Protein AF-A3TQP8-F1 (afdb_monomer)

Solvent-accessible surface area (backbone atoms only — not comparable to full-atom values): 14486 Å² total; per-residue (Å²): 123,31,37,36,40,31,31,60,57,71,47,41,42,67,60,53,52,51,52,35,54,63,29,69,49,56,84,81,47,31,72,32,30,33,38,41,22,38,36,73,58,56,69,56,35,75,30,57,41,42,39,30,38,43,86,92,37,55,102,81,54,62,67,43,77,53,72,53,40,79,77,75,76,75,70,83,77,76,85,72,81,82,78,89,84,87,86,85,83,91,85,84,89,84,88,83,91,80,90,78,91,81,83,90,85,78,93,76,81,88,77,84,82,78,87,86,88,83,94,80,79,78,91,68,86,77,58,67,66,62,53,51,52,49,51,52,50,48,51,52,50,48,54,49,55,63,42,68,74,33,70,67,48,48,55,50,61,68,30,69,67,50,46,50,49,50,47,70,72,39,86,63,42,70,29,45,52,40,21,50,40,46,73,68,20,69,67,53,45,55,59,48,61,70,18,58,32,35,32,13,69,37,84,47,18,41,57,26,44,55,54,44,49,77,74,40,76,82,33,47,69,37,68,32,56,76,52,40,20,53,51,46,49,34,60,72,76,66,52,87,127

Sequence (241 aa):
MKVVLLSTRRLRAHMIDTSRAELGLDPGDAQDLTVVTWNPPIGRLRVAQHLVVGPILSPTGKVRFARVDPVEQAPPETTSSPADDATAPDVAVADPADDASIEDDSFADPEDRDDQDDQDDAAVVRTGTRRVGHAVKWRANRARLSVQGHPVAQRIGASTKVRRLRAAITPGGLATHFALGCSRSPVVRRAVEGADLVVALDQNSQRAAWLLARRIAGPDVVVGIPAGARLVALKRDGGLS

Nearest PDB structures (foldseek):
  5h99-assembly1_A  TM=4.688E-01  e=8.557E+00  Geobacter metallireducens GS-15
  5lfd-assembly1_A  TM=3.710E-01  e=5.562E+00  Pseudomonas fluorescens
  8jjt-assembly2_A  TM=3.570E-01  e=6.290E+00  Variovorax paradoxus

pLDDT: mean 74.65, std 19.52, range [35.97, 98.06]

Secondary structure (DSSP, 8-state):
--EEEEESS--BHHHHHHHHHHTT--GGGGGGEEEEESS--BS-B-SSEEEE--TTS-TT-PPEEPPB------------PPP--------------------------------------------HHHHHHHHHHHHHHHHHHHHHT-HHHHHHHHSHHHHHHHHHHSTTHHHHHHHHHHHH-HHHHHHHHT-SEEEE-SHHHHHHHHHHHTT--SSEEEESHHHHHHHHHHHHTT---

Foldseek 3Di:
DAEEEEEADAADQVVVVVLCVLLVHDLVCQLRYEYEYCDAHDDAHSHNWYWHQYPVDDPVLDIDTHHHDDNPPPDPPPPDDDDDDDDDDDDDDDDDDDDDDDDDDDDDDDDDDDDDDDPDDDPPPPDCVVVVVVVVVVVVVVVVVVLVPDPVSVVVCPDPVVVVVCQVPDPPPQLVSSLVSCLPDPVNLVSQLPGQEYEYADPSCLSNQVSSCVVHPHHDGYYHSNVSSVVSVCVVVPDDD

Structure (mmCIF, N/CA/C/O backbone):
data_AF-A3TQP8-F1
#
_entry.id   AF-A3TQP8-F1
#
loop_
_atom_site.group_PDB
_atom_site.id
_atom_site.type_symbol
_atom_site.label_atom_id
_atom_site.label_alt_id
_atom_site.label_comp_id
_atom_site.label_asym_id
_atom_site.label_entity_id
_atom_site.label_seq_id
_atom_site.pdbx_PDB_ins_code
_atom_site.Cartn_x
_atom_site.Cartn_y
_atom_site.Cartn_z
_atom_site.occupancy
_atom_site.B_iso_or_equiv
_atom_site.auth_seq_id
_atom_site.auth_comp_id
_atom_site.auth_asym_id
_atom_site.auth_atom_id
_atom_site.pdbx_PDB_model_num
ATOM 1 N N . MET A 1 1 ? -6.505 4.498 15.377 1.00 89.50 1 MET A N 1
ATOM 2 C CA . MET A 1 1 ? -6.548 3.157 14.735 1.00 89.50 1 MET A CA 1
ATOM 3 C C . MET A 1 1 ? -5.536 3.150 13.607 1.00 89.50 1 MET A C 1
ATOM 5 O O . MET A 1 1 ? -5.682 3.945 12.687 1.00 89.50 1 MET A O 1
ATOM 9 N N . LYS A 1 2 ? -4.532 2.270 13.652 1.00 93.56 2 LYS A N 1
ATOM 10 C CA . LYS A 1 2 ? -3.419 2.247 12.693 1.00 93.56 2 LYS A CA 1
ATOM 11 C C . LYS A 1 2 ? -3.808 1.564 11.389 1.00 93.56 2 LYS A C 1
ATOM 13 O O . LYS A 1 2 ? -4.122 0.373 11.369 1.00 93.56 2 LYS A O 1
ATOM 18 N N . VAL A 1 3 ? -3.738 2.309 10.289 1.00 96.00 3 VAL A N 1
ATOM 19 C CA . VAL A 1 3 ? -4.147 1.845 8.958 1.00 96.00 3 VAL A CA 1
ATOM 20 C C . VAL A 1 3 ? -2.970 1.887 7.991 1.00 96.00 3 VAL A C 1
ATOM 22 O O . VAL A 1 3 ? -2.274 2.895 7.866 1.00 96.00 3 VAL A O 1
ATOM 25 N N . VAL A 1 4 ? -2.764 0.795 7.254 1.00 97.19 4 VAL A N 1
ATOM 26 C CA . VAL A 1 4 ? -1.752 0.694 6.198 1.00 97.19 4 VAL A CA 1
ATOM 27 C C . VAL A 1 4 ? -2.425 0.628 4.830 1.00 97.19 4 VAL A C 1
ATOM 29 O O . VAL A 1 4 ? -3.150 -0.318 4.527 1.00 97.19 4 VAL A O 1
ATOM 32 N N . LEU A 1 5 ? -2.144 1.595 3.957 1.00 97.50 5 LEU A N 1
ATOM 33 C CA . LEU A 1 5 ? -2.630 1.604 2.575 1.00 97.50 5 LEU A CA 1
ATOM 34 C C . LEU A 1 5 ? -1.570 1.053 1.623 1.00 97.50 5 LEU A C 1
ATOM 36 O O . LEU A 1 5 ? -0.444 1.549 1.581 1.00 97.50 5 LEU A O 1
ATOM 40 N N . LEU A 1 6 ? -1.937 0.072 0.802 1.00 97.81 6 LEU A N 1
ATOM 41 C CA . LEU A 1 6 ? -1.067 -0.501 -0.224 1.00 97.81 6 LEU A CA 1
ATOM 42 C C . LEU A 1 6 ? -1.521 -0.055 -1.616 1.00 97.81 6 LEU A C 1
ATOM 44 O O . LEU A 1 6 ? -2.635 -0.381 -2.041 1.00 97.81 6 LEU A O 1
ATOM 48 N N . SER A 1 7 ? -0.644 0.605 -2.377 1.00 96.50 7 SER A N 1
ATOM 49 C CA . SER A 1 7 ? -0.936 0.957 -3.773 1.00 96.50 7 SER A CA 1
ATOM 50 C C . SER A 1 7 ? 0.251 0.812 -4.715 1.00 96.50 7 SER A C 1
ATOM 52 O O . SER A 1 7 ? 1.385 1.142 -4.402 1.00 96.50 7 SER A O 1
ATOM 54 N N . THR A 1 8 ? 0.002 0.392 -5.946 1.00 94.38 8 THR A N 1
ATOM 55 C CA . THR A 1 8 ? 1.008 0.451 -7.013 1.00 94.38 8 THR A CA 1
ATOM 56 C C . THR A 1 8 ? 0.950 1.746 -7.825 1.00 94.38 8 THR A C 1
ATOM 58 O O . THR A 1 8 ? 1.840 2.012 -8.638 1.00 94.38 8 THR A O 1
ATOM 61 N N . ARG A 1 9 ? -0.068 2.585 -7.604 1.00 92.69 9 ARG A N 1
ATOM 62 C CA . ARG A 1 9 ? -0.267 3.844 -8.329 1.00 92.69 9 ARG A CA 1
ATOM 63 C C . ARG A 1 9 ? 0.643 4.951 -7.802 1.00 92.69 9 ARG A C 1
ATOM 65 O O . ARG A 1 9 ? 1.249 4.853 -6.736 1.00 92.69 9 ARG A O 1
ATOM 72 N N . ARG A 1 10 ? 0.763 6.017 -8.592 1.00 91.06 10 ARG A N 1
ATOM 73 C CA . ARG A 1 10 ? 1.453 7.239 -8.180 1.00 91.06 10 ARG A CA 1
ATOM 74 C C . ARG A 1 10 ? 0.452 8.138 -7.458 1.00 91.06 10 ARG A C 1
ATOM 76 O O . ARG A 1 10 ? -0.450 8.668 -8.098 1.00 91.06 10 ARG A O 1
ATOM 83 N N . LEU A 1 11 ? 0.593 8.257 -6.142 1.00 92.50 11 LEU A N 1
ATOM 84 C CA . LEU A 1 11 ? -0.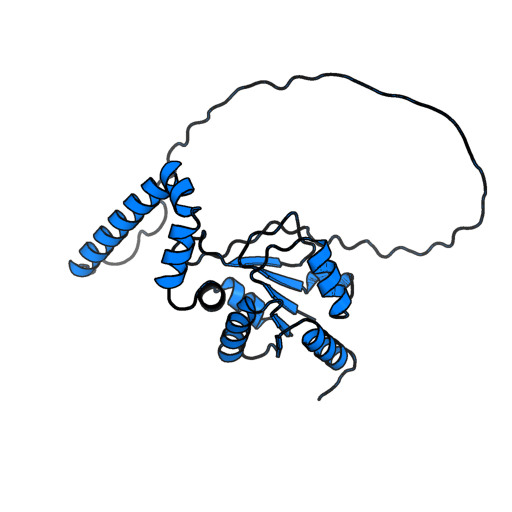378 8.953 -5.298 1.00 92.50 11 LEU A CA 1
ATOM 85 C C . LEU A 1 11 ? -0.104 10.460 -5.240 1.00 92.50 11 LEU A C 1
ATOM 87 O O . LEU A 1 11 ? 1.048 10.900 -5.294 1.00 92.50 11 LEU A O 1
ATOM 91 N N . ARG A 1 12 ? -1.189 11.230 -5.140 1.00 93.75 12 ARG A N 1
ATOM 92 C CA . ARG A 1 12 ? -1.224 12.675 -4.868 1.00 93.75 12 ARG A CA 1
ATOM 93 C C . ARG A 1 12 ? -1.855 12.895 -3.491 1.00 93.75 12 ARG A C 1
ATOM 95 O O . ARG A 1 12 ? -2.625 12.042 -3.056 1.00 93.75 12 ARG A O 1
ATOM 102 N N . ALA A 1 13 ? -1.594 14.041 -2.861 1.00 91.31 13 ALA A N 1
ATOM 103 C CA . ALA A 1 13 ? -2.157 14.384 -1.550 1.00 91.31 13 ALA A CA 1
ATOM 104 C C . ALA A 1 13 ? -3.689 14.210 -1.497 1.00 91.31 13 ALA A C 1
ATOM 106 O O . ALA A 1 13 ? -4.173 13.414 -0.700 1.00 91.31 13 ALA A O 1
ATOM 107 N N . HIS A 1 14 ? -4.426 14.804 -2.447 1.00 93.12 14 HIS A N 1
ATOM 108 C CA . HIS A 1 14 ? -5.892 14.702 -2.478 1.00 93.12 14 HIS A CA 1
ATOM 109 C C . HIS A 1 14 ? -6.412 13.258 -2.554 1.00 93.12 14 HIS A C 1
ATOM 111 O O . HIS A 1 14 ? -7.464 12.970 -2.011 1.00 93.12 14 HIS A O 1
ATOM 117 N N . MET A 1 15 ? -5.688 12.329 -3.196 1.00 94.69 15 MET A N 1
ATOM 118 C CA . MET A 1 15 ? -6.121 10.926 -3.271 1.00 94.69 15 MET A CA 1
ATOM 119 C C . MET A 1 15 ? -6.052 10.250 -1.902 1.00 94.69 15 MET A C 1
ATOM 121 O O . MET A 1 15 ? -6.885 9.402 -1.593 1.00 94.69 15 MET A O 1
ATOM 125 N N . ILE A 1 16 ? -5.054 10.614 -1.093 1.00 93.44 16 ILE A N 1
ATOM 126 C CA . ILE A 1 16 ? -4.940 10.143 0.287 1.00 93.44 16 ILE A CA 1
ATOM 127 C C . ILE A 1 16 ? -6.042 10.761 1.139 1.00 93.44 16 ILE A C 1
ATOM 129 O O . ILE A 1 16 ? -6.667 10.037 1.904 1.00 93.44 16 ILE A O 1
ATOM 133 N N . ASP A 1 17 ? -6.309 12.057 0.979 1.00 92.25 17 ASP A N 1
ATOM 134 C CA . ASP A 1 17 ? -7.357 12.740 1.740 1.00 92.25 17 ASP A CA 1
ATOM 135 C C . ASP A 1 17 ? -8.748 12.176 1.411 1.00 92.25 17 ASP A C 1
ATOM 137 O O . ASP A 1 17 ? -9.504 11.861 2.326 1.00 92.25 17 ASP A O 1
ATOM 141 N N . THR A 1 18 ? -9.044 11.926 0.129 1.00 94.75 18 THR A N 1
ATOM 142 C CA . THR A 1 18 ? -10.254 11.203 -0.294 1.00 94.75 18 THR A CA 1
ATOM 143 C C . THR A 1 18 ? -10.295 9.804 0.309 1.00 94.75 18 THR A C 1
ATOM 145 O O . THR A 1 18 ? -11.309 9.422 0.878 1.00 94.75 18 THR A O 1
ATOM 148 N N . SER A 1 19 ? -9.186 9.056 0.256 1.00 95.06 19 SER A N 1
ATOM 149 C CA . SER A 1 19 ? -9.153 7.706 0.830 1.00 95.06 19 SER A CA 1
ATOM 150 C C . SER A 1 19 ? -9.385 7.716 2.342 1.00 95.06 19 SER A C 1
ATOM 152 O O . SER A 1 19 ? -10.034 6.819 2.864 1.00 95.06 19 SER A O 1
ATOM 154 N N . ARG A 1 20 ? -8.868 8.728 3.048 1.00 93.94 20 ARG A N 1
ATOM 155 C CA . ARG A 1 20 ? -9.057 8.917 4.491 1.00 93.94 20 ARG A CA 1
ATOM 156 C C . ARG A 1 20 ? -10.526 9.198 4.808 1.00 93.94 20 ARG A C 1
ATOM 158 O O . ARG A 1 20 ? -11.101 8.505 5.641 1.00 93.94 20 ARG A O 1
ATOM 165 N N . ALA A 1 21 ? -11.126 10.150 4.095 1.00 93.75 21 ALA A N 1
ATOM 166 C CA . ALA A 1 21 ? -12.530 10.510 4.258 1.00 93.75 21 ALA A CA 1
ATOM 167 C C . ALA A 1 21 ? -13.464 9.329 3.949 1.00 93.75 21 ALA A C 1
ATOM 169 O O . ALA A 1 21 ? -14.362 9.033 4.729 1.00 93.75 21 ALA A O 1
ATOM 170 N N . GLU A 1 22 ? -13.220 8.603 2.855 1.00 96.00 22 GLU A N 1
ATOM 171 C CA . GLU A 1 22 ? -14.027 7.439 2.472 1.00 96.00 22 GLU A CA 1
ATOM 172 C C . GLU A 1 22 ? -13.870 6.251 3.433 1.00 96.00 22 GLU A C 1
ATOM 174 O O . GLU A 1 22 ? -14.804 5.468 3.590 1.00 96.00 22 GLU A O 1
ATOM 179 N N . LEU A 1 23 ? -12.713 6.106 4.088 1.00 95.06 23 LEU A N 1
ATOM 180 C CA . LEU A 1 23 ? -12.527 5.130 5.166 1.00 95.06 23 LEU A CA 1
ATOM 181 C C . LEU A 1 23 ? -13.229 5.541 6.468 1.00 95.06 23 LEU A C 1
ATOM 183 O O . LEU A 1 23 ? -13.298 4.721 7.380 1.00 95.06 23 LEU A O 1
ATOM 187 N N . GLY A 1 24 ? -13.732 6.776 6.560 1.00 93.00 24 GLY A N 1
ATOM 188 C CA . GLY A 1 24 ? -14.303 7.329 7.783 1.00 93.00 24 GLY A CA 1
ATOM 189 C C . GLY A 1 24 ? -13.249 7.601 8.854 1.00 93.00 24 GLY A C 1
ATOM 190 O O . GLY A 1 24 ? -13.548 7.461 10.032 1.00 93.00 24 GLY A O 1
ATOM 191 N N . LEU A 1 25 ? -12.012 7.916 8.459 1.00 91.12 25 LEU A N 1
ATOM 192 C CA . LEU A 1 25 ? -10.944 8.302 9.382 1.00 91.12 25 LEU A CA 1
ATOM 193 C C . LEU A 1 25 ? -10.963 9.816 9.591 1.00 91.12 25 LEU A C 1
ATOM 195 O O . LEU A 1 25 ? -11.088 10.579 8.626 1.00 91.12 25 LEU A O 1
ATOM 199 N N . ASP A 1 26 ? -10.785 10.252 10.833 1.00 85.62 26 ASP A N 1
ATOM 200 C CA . ASP A 1 26 ? -10.812 11.674 11.158 1.00 85.62 26 ASP A CA 1
ATOM 201 C C . ASP A 1 26 ? -9.518 12.363 10.692 1.00 85.62 26 ASP A C 1
ATOM 203 O O . ASP A 1 26 ? -8.475 11.716 10.543 1.00 85.62 26 ASP A O 1
ATOM 207 N N . PRO A 1 27 ? -9.520 13.689 10.463 1.00 77.06 27 PRO A N 1
ATOM 208 C CA . PRO A 1 27 ? -8.305 14.414 10.087 1.00 77.06 27 PRO A CA 1
ATOM 209 C C . PRO A 1 27 ? -7.158 14.237 11.098 1.00 77.06 27 PRO A C 1
ATOM 211 O O . PRO A 1 27 ? -5.994 14.187 10.698 1.00 77.06 27 PRO A O 1
ATOM 214 N N . GLY A 1 28 ? -7.490 14.078 12.386 1.00 75.50 28 GLY A N 1
ATOM 215 C CA . GLY A 1 28 ? -6.535 13.787 13.461 1.00 75.50 28 GLY A CA 1
ATOM 216 C C . GLY A 1 28 ? -5.882 12.401 13.365 1.00 75.50 28 GLY A C 1
ATOM 217 O O . GLY A 1 28 ? -4.740 12.238 13.790 1.00 75.50 28 GLY A O 1
ATOM 218 N N . ASP A 1 29 ? -6.529 11.436 12.703 1.00 79.69 29 ASP A N 1
ATOM 219 C CA . ASP A 1 29 ? -6.011 10.073 12.509 1.00 79.69 29 ASP A CA 1
ATOM 220 C C . ASP A 1 29 ? -4.921 10.003 11.424 1.00 79.69 29 ASP A C 1
ATOM 222 O O . ASP A 1 29 ? -4.408 8.931 11.096 1.00 79.69 29 ASP A O 1
ATOM 226 N N . ALA A 1 30 ? -4.522 11.135 10.835 1.00 69.12 30 ALA A N 1
ATOM 227 C CA . ALA A 1 30 ? -3.445 11.162 9.849 1.00 69.12 30 ALA A CA 1
ATOM 228 C C . ALA A 1 30 ? -2.108 10.631 10.413 1.00 69.12 30 ALA A C 1
ATOM 230 O O . ALA A 1 30 ? -1.295 10.101 9.649 1.00 69.12 30 ALA A O 1
ATOM 231 N N . GLN A 1 31 ? -1.907 10.711 11.735 1.00 77.06 31 GLN A N 1
ATOM 232 C CA . GLN A 1 31 ? -0.750 10.147 12.449 1.00 77.06 31 GLN A CA 1
ATOM 233 C C . GLN A 1 31 ? -0.770 8.613 12.546 1.00 77.06 31 GLN A C 1
ATOM 235 O O . GLN A 1 31 ? 0.260 7.994 12.815 1.00 77.06 31 GLN A O 1
ATOM 240 N N . ASP A 1 32 ? -1.908 7.997 12.249 1.00 87.75 32 ASP A N 1
ATOM 241 C CA . ASP A 1 32 ? -2.088 6.551 12.259 1.00 87.75 32 ASP A CA 1
ATOM 242 C C . ASP A 1 32 ? -2.088 5.945 10.844 1.00 87.75 32 ASP A C 1
ATOM 244 O O . ASP A 1 32 ? -2.171 4.724 10.678 1.00 87.75 32 ASP A O 1
ATOM 248 N N . LEU A 1 33 ? -1.962 6.779 9.806 1.00 93.62 33 LEU A N 1
ATOM 249 C CA . LEU A 1 33 ? -1.993 6.348 8.413 1.00 93.62 33 LEU A CA 1
ATOM 250 C C . LEU A 1 33 ? -0.580 6.133 7.863 1.00 93.62 33 LEU A C 1
ATOM 252 O O . LEU A 1 33 ? 0.187 7.079 7.673 1.00 93.62 33 LEU A O 1
ATOM 256 N N . THR A 1 34 ? -0.253 4.887 7.527 1.00 95.62 34 THR A N 1
ATOM 257 C CA . THR A 1 34 ? 0.965 4.538 6.786 1.00 95.62 34 THR A CA 1
ATOM 258 C C . THR A 1 34 ? 0.626 4.158 5.354 1.00 95.62 34 THR A C 1
ATOM 260 O O . THR A 1 34 ? -0.291 3.387 5.090 1.00 95.62 34 THR A O 1
ATOM 263 N N . VAL A 1 35 ? 1.390 4.663 4.393 1.00 95.81 35 VAL A N 1
ATOM 264 C CA . VAL A 1 35 ? 1.189 4.378 2.972 1.00 95.81 35 VAL A CA 1
ATOM 265 C C . VAL A 1 35 ? 2.390 3.614 2.434 1.00 95.81 35 VAL A C 1
ATOM 267 O O . VAL A 1 35 ? 3.533 3.990 2.676 1.00 95.81 35 VAL A O 1
ATOM 270 N N . VAL A 1 36 ? 2.151 2.552 1.670 1.00 95.56 36 VAL A N 1
ATOM 271 C CA . VAL A 1 36 ? 3.188 1.769 0.992 1.00 95.56 36 VAL A CA 1
ATOM 272 C C . VAL A 1 36 ? 2.914 1.785 -0.503 1.00 95.56 36 VAL A C 1
ATOM 274 O O . VAL A 1 36 ? 1.882 1.278 -0.952 1.00 95.56 36 VAL A O 1
ATOM 277 N N . THR A 1 37 ? 3.833 2.349 -1.290 1.00 94.94 37 THR A N 1
ATOM 278 C CA . THR A 1 37 ? 3.663 2.456 -2.741 1.00 94.94 37 THR A CA 1
ATOM 279 C C . THR A 1 37 ? 4.768 1.838 -3.565 1.00 94.94 37 THR A C 1
ATOM 281 O O . THR A 1 37 ? 5.909 1.732 -3.136 1.00 94.94 37 THR A O 1
ATOM 284 N N . TRP A 1 38 ? 4.443 1.485 -4.809 1.00 91.69 38 TRP A N 1
ATOM 285 C CA . TRP A 1 38 ? 5.457 1.123 -5.802 1.00 91.69 38 TRP A CA 1
ATOM 286 C C . TRP A 1 38 ? 6.213 2.336 -6.359 1.00 91.69 38 TRP A C 1
ATOM 288 O O . TRP A 1 38 ? 7.415 2.274 -6.621 1.00 91.69 38 TRP A O 1
ATOM 298 N N . ASN A 1 39 ? 5.499 3.447 -6.550 1.00 88.56 39 ASN A N 1
ATOM 299 C CA . ASN A 1 39 ? 6.022 4.666 -7.157 1.00 88.56 39 ASN A CA 1
ATOM 300 C C . ASN A 1 39 ? 6.172 5.783 -6.115 1.00 88.56 39 ASN A C 1
ATOM 302 O O . ASN A 1 39 ? 5.323 5.888 -5.225 1.00 88.56 39 ASN A O 1
ATOM 306 N N . PRO A 1 40 ? 7.187 6.658 -6.241 1.00 86.62 40 PRO A N 1
ATOM 307 C CA . PRO A 1 40 ? 7.289 7.846 -5.400 1.00 86.62 40 PRO A CA 1
ATOM 308 C C . PRO A 1 40 ? 6.081 8.772 -5.619 1.00 86.62 40 PRO A C 1
ATOM 310 O O . PRO A 1 40 ? 5.560 8.839 -6.742 1.00 86.62 40 PRO A O 1
ATOM 313 N N . PRO A 1 41 ? 5.638 9.497 -4.578 1.00 86.25 41 PRO A N 1
ATOM 314 C CA . PRO A 1 41 ? 4.445 10.329 -4.662 1.00 86.25 41 PRO A CA 1
ATOM 315 C C . PRO A 1 41 ? 4.661 11.524 -5.600 1.00 86.25 41 PRO A C 1
ATOM 317 O O . PRO A 1 41 ? 5.784 11.846 -6.005 1.00 86.25 41 PRO A O 1
ATOM 320 N N . ILE A 1 42 ? 3.562 12.168 -5.987 1.00 86.56 42 ILE A N 1
ATOM 321 C CA . ILE A 1 42 ? 3.592 13.498 -6.598 1.00 86.56 42 ILE A CA 1
ATOM 322 C C . ILE A 1 42 ? 3.333 14.498 -5.472 1.00 86.56 42 ILE A C 1
ATOM 324 O O . ILE A 1 42 ? 2.203 14.607 -4.999 1.00 86.56 42 ILE A O 1
ATOM 328 N N . GLY A 1 43 ? 4.382 15.208 -5.063 1.00 86.69 43 GLY A N 1
ATOM 329 C CA . GLY A 1 43 ? 4.332 16.125 -3.926 1.00 86.69 43 GLY A CA 1
ATOM 330 C C . GLY A 1 43 ? 4.487 15.418 -2.579 1.00 86.69 43 GLY A C 1
ATOM 331 O O . GLY A 1 43 ? 4.823 14.233 -2.515 1.00 86.69 43 GLY A O 1
ATOM 332 N N . ARG A 1 44 ? 4.282 16.181 -1.506 1.00 84.94 44 ARG A N 1
ATOM 333 C CA . ARG A 1 44 ? 4.292 15.689 -0.126 1.00 84.94 44 ARG A CA 1
ATOM 334 C C . ARG A 1 44 ? 2.936 15.065 0.212 1.00 84.94 44 ARG A C 1
ATOM 336 O O . ARG A 1 44 ? 1.901 15.507 -0.288 1.00 84.94 44 ARG A O 1
ATOM 343 N N . LEU A 1 45 ? 2.953 14.002 1.013 1.00 88.81 45 LEU A N 1
ATOM 344 C CA . LEU A 1 45 ? 1.745 13.346 1.516 1.00 88.81 45 LEU A CA 1
ATOM 345 C C . LEU A 1 45 ? 1.561 13.677 3.000 1.00 88.81 45 LEU A C 1
ATOM 347 O O . LEU A 1 45 ? 2.537 13.677 3.747 1.00 88.81 45 LEU A O 1
ATOM 351 N N . ARG A 1 46 ? 0.308 13.900 3.412 1.00 88.00 46 ARG A N 1
ATOM 352 C CA . ARG A 1 46 ? -0.105 14.128 4.807 1.00 88.00 46 ARG A CA 1
ATOM 353 C C . ARG A 1 46 ? -0.414 12.793 5.484 1.00 88.00 46 ARG A C 1
ATOM 355 O O . ARG A 1 46 ? -1.570 12.375 5.573 1.00 88.00 46 ARG A O 1
ATOM 362 N N . VAL A 1 47 ? 0.632 12.062 5.836 1.00 89.94 47 VAL A N 1
ATOM 363 C CA . VAL A 1 47 ? 0.556 10.710 6.413 1.00 89.94 47 VAL A CA 1
ATOM 364 C C . VAL A 1 47 ? 1.605 10.582 7.505 1.00 89.94 47 VAL A C 1
ATOM 366 O O . VAL A 1 47 ? 2.542 11.366 7.532 1.00 89.94 47 VAL A O 1
ATOM 369 N N . ALA A 1 48 ? 1.507 9.588 8.377 1.00 90.12 48 ALA A N 1
ATOM 370 C CA . ALA A 1 48 ? 2.549 9.337 9.370 1.00 90.12 48 ALA A CA 1
ATOM 371 C C . ALA A 1 48 ? 3.846 8.856 8.710 1.00 90.12 48 ALA A C 1
ATOM 373 O O . ALA A 1 48 ? 4.955 9.264 9.052 1.00 90.12 48 ALA A O 1
ATOM 374 N N . GLN A 1 49 ? 3.698 7.961 7.732 1.00 91.19 49 GLN A N 1
ATOM 375 C CA . GLN A 1 49 ? 4.821 7.338 7.055 1.00 91.19 49 GLN A CA 1
ATOM 376 C C . GLN A 1 49 ? 4.459 6.987 5.614 1.00 91.19 49 GLN A C 1
ATOM 378 O O . GLN A 1 49 ? 3.394 6.438 5.335 1.00 91.19 49 GLN A O 1
ATOM 383 N N . HIS A 1 50 ? 5.379 7.254 4.684 1.00 92.81 50 HIS A N 1
ATOM 384 C CA . HIS A 1 50 ? 5.266 6.812 3.297 1.00 92.81 50 HIS A CA 1
ATOM 385 C C . HIS A 1 50 ? 6.476 5.965 2.898 1.00 92.81 50 HIS A C 1
ATOM 387 O O . HIS A 1 50 ? 7.603 6.453 2.812 1.00 92.81 50 HIS A O 1
ATOM 393 N N . LEU A 1 51 ? 6.231 4.683 2.645 1.00 92.81 51 LEU A N 1
ATOM 394 C CA . LEU A 1 51 ? 7.220 3.691 2.241 1.00 92.81 51 LEU A CA 1
ATOM 395 C C . LEU A 1 51 ? 7.140 3.445 0.733 1.00 92.81 51 LEU A C 1
ATOM 397 O O . LEU A 1 51 ? 6.088 3.081 0.215 1.00 92.81 51 LEU A O 1
ATOM 401 N N . VAL A 1 52 ? 8.261 3.571 0.024 1.00 91.75 52 VAL A N 1
ATOM 402 C CA . VAL A 1 52 ? 8.337 3.260 -1.411 1.00 91.75 52 VAL A CA 1
ATOM 403 C C . VAL A 1 52 ? 9.102 1.959 -1.626 1.00 91.75 52 VAL A C 1
ATOM 405 O O . VAL A 1 52 ? 10.275 1.824 -1.265 1.00 91.75 52 VAL A O 1
ATOM 408 N N . VAL A 1 53 ? 8.422 1.005 -2.252 1.00 84.62 53 VAL A N 1
ATOM 409 C CA . VAL A 1 53 ? 8.859 -0.361 -2.527 1.00 84.62 53 VAL A CA 1
ATOM 410 C C . VAL A 1 53 ? 8.870 -0.541 -4.044 1.00 84.62 53 VAL A C 1
ATOM 412 O O . VAL A 1 53 ? 7.850 -0.889 -4.619 1.00 84.62 53 VAL A O 1
ATOM 415 N N . GLY A 1 54 ? 9.990 -0.269 -4.717 1.00 72.00 54 GLY A N 1
ATOM 416 C CA . GLY A 1 54 ? 10.049 -0.221 -6.186 1.00 72.00 54 GLY A CA 1
ATOM 417 C C . GLY A 1 54 ? 11.292 -0.882 -6.797 1.00 72.00 54 GLY A C 1
ATOM 418 O O . GLY A 1 54 ? 12.257 -1.167 -6.094 1.00 72.00 54 GLY A O 1
ATOM 419 N N . PRO A 1 55 ? 11.322 -1.088 -8.128 1.00 56.00 55 PRO A N 1
ATOM 420 C CA . PRO A 1 55 ? 12.338 -1.867 -8.842 1.00 56.00 55 PRO A CA 1
ATOM 421 C C . PRO A 1 55 ? 13.615 -1.054 -9.111 1.00 56.00 55 PRO A C 1
ATOM 423 O O . PRO A 1 55 ? 14.666 -1.614 -9.412 1.00 56.00 55 PRO A O 1
ATOM 426 N N . ILE A 1 56 ? 13.513 0.277 -9.024 1.00 52.59 56 ILE A N 1
ATOM 427 C CA . ILE A 1 56 ? 14.628 1.228 -9.126 1.00 52.59 56 ILE A CA 1
ATOM 428 C C . ILE A 1 56 ? 15.502 1.154 -7.862 1.00 52.59 56 ILE A C 1
ATOM 430 O O . ILE A 1 56 ? 16.635 1.627 -7.848 1.00 52.59 56 ILE A O 1
ATOM 434 N N . LEU A 1 57 ? 15.011 0.501 -6.810 1.00 51.53 57 LEU A N 1
ATOM 435 C CA . LEU A 1 57 ? 15.715 0.336 -5.555 1.00 51.53 57 LEU A CA 1
ATOM 436 C C . LEU A 1 57 ? 16.377 -1.046 -5.577 1.00 51.53 57 LEU A C 1
ATOM 438 O O . LEU A 1 57 ? 15.706 -2.064 -5.698 1.00 51.53 57 LEU A O 1
ATOM 442 N N . SER A 1 58 ? 17.711 -1.006 -5.613 1.00 41.34 58 SER A N 1
ATOM 443 C CA . SER A 1 58 ? 18.736 -2.061 -5.635 1.00 41.34 58 SER A CA 1
ATOM 444 C C . SER A 1 58 ? 18.317 -3.528 -5.380 1.00 41.34 58 SER A C 1
ATOM 446 O O . SER A 1 58 ? 17.410 -3.815 -4.606 1.00 41.34 58 SER A O 1
ATOM 448 N N . PRO A 1 59 ? 19.082 -4.516 -5.895 1.00 41.69 59 PRO A N 1
ATOM 449 C CA . PRO A 1 59 ? 18.897 -5.946 -5.582 1.00 41.69 59 PRO A CA 1
ATOM 450 C C . PRO A 1 59 ? 18.952 -6.302 -4.079 1.00 41.69 59 PRO A C 1
ATOM 452 O O . PRO A 1 59 ? 18.690 -7.443 -3.716 1.00 41.69 59 PRO A O 1
ATOM 455 N N . THR A 1 60 ? 19.271 -5.340 -3.210 1.00 49.34 60 THR A N 1
ATOM 456 C CA . THR A 1 60 ? 19.187 -5.443 -1.749 1.00 49.34 60 THR A CA 1
ATOM 457 C C . THR A 1 60 ? 17.793 -5.157 -1.176 1.00 49.34 60 THR A C 1
ATOM 459 O O . THR A 1 60 ? 17.608 -5.326 0.022 1.00 49.34 60 THR A O 1
ATOM 462 N N . GLY A 1 61 ? 16.805 -4.747 -1.984 1.00 49.75 61 GLY A N 1
ATOM 463 C CA . GLY A 1 61 ? 15.420 -4.569 -1.526 1.00 49.75 61 GLY A CA 1
ATOM 464 C C . GLY A 1 61 ? 15.229 -3.437 -0.510 1.00 49.75 61 GLY A C 1
ATOM 465 O O . GLY A 1 61 ? 14.288 -3.481 0.280 1.00 49.75 61 GLY A O 1
ATOM 466 N N . LYS A 1 62 ? 16.123 -2.437 -0.500 1.00 57.22 62 LYS A N 1
ATOM 467 C CA . LYS A 1 62 ? 16.053 -1.309 0.439 1.00 57.22 62 LYS A CA 1
ATOM 468 C C . LYS A 1 62 ? 14.810 -0.461 0.147 1.00 57.22 62 LYS A C 1
ATOM 470 O O . LYS A 1 62 ? 14.695 0.128 -0.926 1.00 57.22 62 LYS A O 1
ATOM 475 N N . VAL A 1 63 ? 13.901 -0.394 1.115 1.00 63.00 63 VAL A N 1
ATOM 476 C CA . VAL A 1 63 ? 12.765 0.536 1.104 1.00 63.00 63 VAL A CA 1
ATOM 477 C C . VAL A 1 63 ? 13.270 1.943 1.366 1.00 63.00 63 VAL A C 1
ATOM 479 O O . VAL A 1 63 ? 14.144 2.144 2.209 1.00 63.00 63 VAL A O 1
ATOM 482 N N . ARG A 1 64 ? 12.732 2.915 0.628 1.00 66.06 64 ARG A N 1
ATOM 483 C CA . ARG A 1 64 ? 12.975 4.333 0.897 1.00 66.06 64 ARG A CA 1
ATOM 484 C C . ARG A 1 64 ? 11.769 4.931 1.601 1.00 66.06 64 ARG A C 1
ATOM 486 O O . ARG A 1 64 ? 10.635 4.664 1.209 1.00 66.06 64 ARG A O 1
ATOM 493 N N . PHE A 1 65 ? 12.040 5.772 2.587 1.00 65.00 65 PHE A N 1
ATOM 494 C CA . PHE A 1 65 ? 11.060 6.712 3.109 1.00 65.00 65 PHE A CA 1
ATOM 495 C C . PHE A 1 65 ? 10.902 7.836 2.082 1.00 65.00 65 PHE A C 1
ATOM 497 O O . PHE A 1 65 ? 11.896 8.401 1.615 1.00 65.00 65 PHE A O 1
ATOM 504 N N . ALA A 1 66 ? 9.673 8.101 1.652 1.00 67.12 66 ALA A N 1
ATOM 505 C CA . ALA A 1 66 ? 9.386 9.269 0.830 1.00 67.12 66 ALA A CA 1
ATOM 506 C C . ALA A 1 66 ? 9.271 10.524 1.704 1.00 67.12 66 ALA A C 1
ATOM 508 O O . ALA A 1 66 ? 9.143 10.438 2.922 1.00 67.12 66 ALA A O 1
ATOM 509 N N . ARG A 1 67 ? 9.325 11.697 1.063 1.00 58.28 67 ARG A N 1
ATOM 510 C CA . ARG A 1 67 ? 9.109 12.985 1.730 1.00 58.28 67 ARG A CA 1
ATOM 511 C C . ARG A 1 67 ? 7.653 13.066 2.191 1.00 58.28 67 ARG A C 1
ATOM 513 O O . ARG A 1 67 ? 6.742 13.032 1.364 1.00 58.28 67 ARG A O 1
ATOM 520 N N . VAL A 1 68 ? 7.470 13.159 3.497 1.00 61.88 68 VAL A N 1
ATOM 521 C CA . VAL A 1 68 ? 6.183 13.252 4.183 1.00 61.88 68 VAL A CA 1
ATOM 522 C C . VAL A 1 68 ? 6.128 14.620 4.851 1.00 61.88 68 VAL A C 1
ATOM 524 O O . VAL A 1 68 ? 7.143 15.055 5.397 1.00 61.88 68 VAL A O 1
ATOM 527 N N . ASP A 1 69 ? 4.982 15.296 4.775 1.00 58.56 69 ASP A N 1
ATOM 528 C CA . ASP A 1 69 ? 4.761 16.462 5.628 1.00 58.56 69 ASP A CA 1
ATOM 529 C C . ASP A 1 69 ? 4.400 15.953 7.020 1.00 58.56 69 ASP A C 1
ATOM 531 O O . ASP A 1 69 ? 3.457 15.158 7.126 1.00 58.56 69 ASP A O 1
ATOM 535 N N . PRO A 1 70 ? 5.128 16.360 8.076 1.00 56.47 70 PRO A N 1
ATOM 536 C CA . PRO A 1 70 ? 4.671 16.081 9.424 1.00 56.47 70 PRO A CA 1
ATOM 537 C C . PRO A 1 70 ? 3.261 16.655 9.560 1.00 56.47 70 PRO A C 1
ATOM 539 O O . PRO A 1 70 ? 2.991 17.777 9.132 1.00 56.47 70 PRO A O 1
ATOM 542 N N . VAL A 1 71 ? 2.344 15.848 10.092 1.00 57.62 71 VAL A N 1
ATOM 543 C CA . VAL A 1 71 ? 0.985 16.295 10.389 1.00 57.62 71 VAL A CA 1
ATOM 544 C C . VAL A 1 71 ? 1.107 17.314 11.516 1.00 57.62 71 VAL A C 1
ATOM 546 O O . VAL A 1 71 ? 1.219 16.941 12.683 1.00 57.62 71 VAL A O 1
ATOM 549 N N . GLU A 1 72 ? 1.165 18.590 11.152 1.00 50.47 72 GLU A N 1
ATOM 550 C CA . GLU A 1 72 ? 1.132 19.698 12.093 1.00 50.47 72 GLU A CA 1
ATOM 551 C C . GLU A 1 72 ? -0.252 19.679 12.747 1.00 50.47 72 GLU A C 1
ATOM 553 O O . GLU A 1 72 ? -1.277 19.840 12.081 1.00 50.47 72 GLU A O 1
ATOM 558 N N . GLN A 1 73 ? -0.290 19.348 14.039 1.00 46.75 73 GLN A N 1
ATOM 559 C CA . GLN A 1 73 ? -1.511 19.443 14.825 1.00 46.75 73 GLN A CA 1
ATOM 560 C C . GLN A 1 73 ? -1.868 20.923 14.881 1.00 46.75 73 GLN A C 1
ATOM 562 O O . GLN A 1 73 ? -1.175 21.693 15.543 1.00 46.75 73 GLN A O 1
ATOM 567 N N . ALA A 1 74 ? -2.925 21.326 14.175 1.00 47.19 74 ALA A N 1
ATOM 568 C CA . ALA A 1 74 ? -3.534 22.613 14.450 1.00 47.19 74 ALA A CA 1
ATOM 569 C C . ALA A 1 74 ? -3.890 22.614 15.950 1.00 47.19 74 ALA A C 1
ATOM 571 O O . ALA A 1 74 ? -4.580 21.685 16.393 1.00 47.19 74 ALA A O 1
ATOM 572 N N . PRO A 1 75 ? -3.370 23.561 16.755 1.00 44.69 75 PRO A N 1
ATOM 573 C CA . PRO A 1 75 ? -3.782 23.678 18.146 1.00 44.69 75 PRO A CA 1
ATOM 574 C C . PRO A 1 75 ? -5.308 23.830 18.180 1.00 44.69 75 PRO A C 1
ATOM 576 O O . PRO A 1 75 ? -5.867 24.399 17.239 1.00 44.69 75 PRO A O 1
ATOM 579 N N . PRO A 1 76 ? -5.995 23.299 19.207 1.00 50.44 76 PRO A N 1
ATOM 580 C CA . PRO A 1 76 ? -7.446 23.372 19.272 1.00 50.44 76 PRO A CA 1
ATOM 581 C C . PRO A 1 76 ? -7.861 24.835 19.144 1.00 50.44 76 PRO A C 1
ATOM 583 O O . PRO A 1 76 ? -7.498 25.663 19.980 1.00 50.44 76 PRO A O 1
ATOM 586 N N . GLU A 1 77 ? -8.571 25.154 18.063 1.00 47.81 77 GLU A N 1
ATOM 587 C CA . GLU A 1 77 ? -9.163 26.466 17.879 1.00 47.81 77 GLU A CA 1
ATOM 588 C C . GLU A 1 77 ? -10.151 26.671 19.024 1.00 47.81 77 GLU A C 1
ATOM 590 O O . GLU A 1 77 ? -11.231 26.081 19.072 1.00 47.81 77 GLU A O 1
ATOM 595 N N . THR A 1 78 ? -9.747 27.486 19.996 1.00 43.31 78 THR A N 1
ATOM 596 C CA . THR A 1 78 ? -10.652 28.069 20.971 1.00 43.31 78 THR A CA 1
ATOM 597 C C . THR A 1 78 ? -11.657 28.882 20.167 1.00 43.31 78 THR A C 1
ATOM 599 O O . THR A 1 78 ? -11.349 29.982 19.711 1.00 43.31 78 THR A O 1
ATOM 602 N N . THR A 1 79 ? -12.844 28.324 19.938 1.00 45.06 79 THR A N 1
ATOM 603 C CA . THR A 1 79 ? -13.984 29.025 19.347 1.00 45.06 79 THR A CA 1
ATOM 604 C C . THR A 1 79 ? -14.362 30.192 20.251 1.00 45.06 79 THR A C 1
ATOM 606 O O . THR A 1 79 ? -15.197 30.062 21.146 1.00 45.06 79 THR A O 1
ATOM 609 N N . SER A 1 80 ? -13.720 31.337 20.036 1.00 47.84 80 SER A N 1
ATOM 610 C CA . SER A 1 80 ? -14.228 32.627 20.470 1.00 47.84 80 SER A CA 1
ATOM 611 C C . SER A 1 80 ? -15.198 33.097 19.393 1.00 47.84 80 SER A C 1
ATOM 613 O O . SER A 1 80 ? -14.821 33.321 18.246 1.00 47.84 80 SER A O 1
ATOM 615 N N . SER A 1 81 ? -16.468 33.161 19.775 1.00 47.19 81 SER A N 1
ATOM 616 C CA . SER A 1 81 ? -17.584 33.652 18.971 1.00 47.19 81 SER A CA 1
ATOM 617 C C . SER A 1 81 ? -17.275 35.044 18.397 1.00 47.19 81 SER A C 1
ATOM 619 O O . SER A 1 81 ? -16.940 35.932 19.183 1.00 47.19 81 SER A O 1
ATOM 621 N N . PRO A 1 82 ? -17.405 35.290 17.080 1.00 50.38 82 PRO A N 1
ATOM 622 C CA . PRO A 1 82 ? -17.286 36.640 16.553 1.00 50.38 82 PRO A CA 1
ATOM 623 C C . PRO A 1 82 ? -18.625 37.371 16.690 1.00 50.38 82 PRO A C 1
ATOM 625 O O . PRO A 1 82 ? -19.644 36.954 16.138 1.00 50.38 82 PRO A O 1
ATOM 628 N N . ALA A 1 83 ? -18.604 38.460 17.455 1.00 47.22 83 ALA A N 1
ATOM 629 C CA . ALA A 1 83 ? -19.575 39.531 17.335 1.00 47.22 83 ALA A CA 1
ATOM 630 C C . ALA A 1 83 ? -19.236 40.358 16.085 1.00 47.22 83 ALA A C 1
ATOM 632 O O . ALA A 1 83 ? -18.099 40.786 15.909 1.00 47.22 83 ALA A O 1
ATOM 633 N N . ASP A 1 84 ? -20.243 40.471 15.227 1.00 52.41 84 ASP A N 1
ATOM 634 C CA . ASP A 1 84 ? -20.620 41.600 14.375 1.00 52.41 84 ASP A CA 1
ATOM 635 C C . ASP A 1 84 ? -19.654 42.805 14.348 1.00 52.41 84 ASP A C 1
ATOM 637 O O . ASP A 1 84 ? -19.549 43.530 15.334 1.00 52.41 84 ASP A O 1
ATOM 641 N N . ASP A 1 85 ? -19.016 43.059 13.198 1.00 47.56 85 ASP A N 1
ATOM 642 C CA . ASP A 1 85 ? -18.942 44.423 12.664 1.00 47.56 85 ASP A CA 1
ATOM 643 C C . ASP A 1 85 ? -18.676 44.424 11.150 1.00 47.56 85 ASP A C 1
ATOM 645 O O . ASP A 1 85 ? -17.866 43.659 10.614 1.00 47.56 85 ASP A O 1
ATOM 649 N N . ALA A 1 86 ? -19.403 45.292 10.461 1.00 53.88 86 ALA A N 1
ATOM 650 C CA . ALA A 1 86 ? -19.424 45.456 9.020 1.00 53.88 86 ALA A CA 1
ATOM 651 C C . ALA A 1 86 ? -18.496 46.600 8.607 1.00 53.88 86 ALA A C 1
ATOM 653 O O . ALA A 1 86 ? -18.604 47.680 9.168 1.00 53.88 86 ALA A O 1
ATOM 654 N N . THR A 1 87 ? -17.667 46.429 7.569 1.00 43.84 87 THR A N 1
ATOM 655 C CA . THR A 1 87 ? -17.221 47.515 6.665 1.00 43.84 87 THR A CA 1
ATOM 656 C C . THR A 1 87 ? -16.590 46.920 5.395 1.00 43.84 87 THR A C 1
ATOM 658 O O . THR A 1 87 ? -15.753 46.024 5.453 1.00 43.84 87 THR A O 1
ATOM 661 N N . ALA A 1 88 ? -16.984 47.452 4.240 1.00 46.03 88 ALA A N 1
ATOM 662 C CA . ALA A 1 88 ? -16.373 47.303 2.912 1.00 46.03 88 ALA A CA 1
ATOM 663 C C . ALA A 1 88 ? -16.214 48.724 2.311 1.00 46.03 88 ALA A C 1
ATOM 665 O O . ALA A 1 88 ? -16.853 49.632 2.850 1.00 46.03 88 ALA A O 1
ATOM 666 N N . PRO A 1 89 ? -15.576 48.960 1.140 1.00 64.81 89 PRO A N 1
ATOM 667 C CA . PRO A 1 89 ? -14.441 48.318 0.445 1.00 64.81 89 PRO A CA 1
ATOM 668 C C . PRO A 1 89 ? -13.357 49.369 0.014 1.00 64.81 89 PRO A C 1
ATOM 670 O O . PRO A 1 89 ? -13.407 50.505 0.475 1.00 64.81 89 PRO A O 1
ATOM 673 N N . ASP A 1 90 ? -12.472 49.004 -0.942 1.00 35.97 90 ASP A N 1
ATOM 674 C CA . ASP A 1 90 ? -11.590 49.872 -1.788 1.00 35.97 90 ASP A CA 1
ATOM 675 C C . ASP A 1 90 ? -10.171 50.141 -1.186 1.00 35.97 90 ASP A C 1
ATOM 677 O O . ASP A 1 90 ? -10.054 50.263 0.025 1.00 35.97 90 ASP A O 1
ATOM 681 N N . VAL A 1 91 ? -8.993 50.178 -1.846 1.00 42.41 91 VAL A N 1
ATOM 682 C CA . VAL A 1 91 ? -8.516 50.576 -3.193 1.00 42.41 91 VAL A CA 1
ATOM 683 C C . VAL A 1 91 ? -7.081 49.998 -3.443 1.00 42.41 91 VAL A C 1
ATOM 685 O O . VAL A 1 91 ? -6.295 49.881 -2.510 1.00 42.41 91 VAL A O 1
ATOM 688 N N . ALA A 1 92 ? -6.745 49.740 -4.720 1.00 43.03 92 ALA A N 1
ATOM 689 C CA . ALA A 1 92 ? -5.450 49.841 -5.452 1.00 43.03 92 ALA A CA 1
ATOM 690 C C . ALA A 1 92 ? -4.137 49.070 -5.123 1.00 43.03 92 ALA A C 1
ATOM 692 O O . ALA A 1 92 ? -3.514 49.214 -4.080 1.00 43.03 92 ALA A O 1
ATOM 693 N N . VAL A 1 93 ? -3.654 48.404 -6.191 1.00 50.47 93 VAL A N 1
ATOM 694 C CA . VAL A 1 93 ? -2.354 48.541 -6.907 1.00 50.47 93 VAL A CA 1
ATOM 695 C C . VAL A 1 93 ? -1.063 48.738 -6.094 1.00 50.47 93 VAL A C 1
ATOM 697 O O . VAL A 1 93 ? -0.820 49.826 -5.588 1.00 50.47 93 VAL A O 1
ATOM 700 N N . ALA A 1 94 ? -0.140 47.770 -6.195 1.00 45.59 94 ALA A N 1
ATOM 701 C CA . ALA A 1 94 ? 1.276 48.023 -6.505 1.00 45.59 94 ALA A CA 1
ATOM 702 C C . ALA A 1 94 ? 2.006 46.727 -6.905 1.00 45.59 94 ALA A C 1
ATOM 704 O O . ALA A 1 94 ? 2.017 45.741 -6.172 1.00 45.59 94 ALA A O 1
ATOM 705 N N . ASP A 1 95 ? 2.610 46.779 -8.087 1.00 50.09 95 ASP A N 1
ATOM 706 C CA . ASP A 1 95 ? 3.624 45.874 -8.627 1.00 50.09 95 ASP A CA 1
ATOM 707 C C . ASP A 1 95 ? 4.990 46.235 -8.007 1.00 50.09 95 ASP A C 1
ATOM 709 O O . ASP A 1 95 ? 5.256 47.427 -7.814 1.00 50.09 95 ASP A O 1
ATOM 713 N N . PRO A 1 96 ? 5.861 45.261 -7.698 1.00 59.44 96 PRO A N 1
ATOM 714 C CA . PRO A 1 96 ? 7.286 45.537 -7.836 1.00 59.44 96 PRO A CA 1
ATOM 715 C C . PRO A 1 96 ? 8.029 44.456 -8.632 1.00 59.44 96 PRO A C 1
ATOM 717 O O . PRO A 1 96 ? 8.120 43.291 -8.237 1.00 59.44 96 PRO A O 1
ATOM 720 N N . ALA A 1 97 ? 8.635 44.913 -9.726 1.00 49.56 97 ALA A N 1
ATOM 721 C CA . ALA A 1 97 ? 9.829 44.334 -10.317 1.00 49.56 97 ALA A CA 1
ATOM 722 C C . ALA A 1 97 ? 11.074 44.807 -9.541 1.00 49.56 97 ALA A C 1
ATOM 724 O O . ALA A 1 97 ? 11.167 45.990 -9.235 1.00 49.56 97 ALA A O 1
ATOM 725 N N . ASP A 1 98 ? 11.987 43.880 -9.240 1.00 44.00 98 ASP A N 1
ATOM 726 C CA . ASP A 1 98 ? 13.455 44.040 -9.122 1.00 44.00 98 ASP A CA 1
ATOM 727 C C . ASP A 1 98 ? 14.011 42.659 -8.717 1.00 44.00 98 ASP A C 1
ATOM 729 O O . ASP A 1 98 ? 13.552 42.046 -7.755 1.00 44.00 98 ASP A O 1
ATOM 733 N N . ASP A 1 99 ? 14.728 41.947 -9.585 1.00 43.75 99 ASP A N 1
ATOM 734 C CA . ASP A 1 99 ? 16.158 42.079 -9.920 1.00 43.75 99 ASP A CA 1
ATOM 735 C C . ASP A 1 99 ? 17.099 41.773 -8.740 1.00 43.75 99 ASP A C 1
ATOM 737 O O . ASP A 1 99 ? 17.286 42.587 -7.841 1.00 43.75 99 ASP A O 1
ATOM 741 N N . ALA A 1 100 ? 17.676 40.563 -8.752 1.00 46.78 100 ALA A N 1
ATOM 742 C CA . ALA A 1 100 ? 18.925 40.210 -8.070 1.00 46.78 100 ALA A CA 1
ATOM 743 C C . ALA A 1 100 ? 19.400 38.808 -8.508 1.00 46.78 100 ALA A C 1
ATOM 745 O O . ALA A 1 100 ? 18.965 37.769 -8.005 1.00 46.78 100 ALA A O 1
ATOM 746 N N . SER A 1 101 ? 20.283 38.816 -9.502 1.00 50.59 101 SER A N 1
ATOM 747 C CA . SER A 1 101 ? 21.513 38.016 -9.602 1.00 50.59 101 SER A CA 1
ATOM 748 C C . SER A 1 101 ? 21.859 37.086 -8.424 1.00 50.59 101 SER A C 1
ATOM 750 O O . SER A 1 101 ? 22.107 37.551 -7.315 1.00 50.59 101 SER A O 1
ATOM 752 N N . ILE A 1 102 ? 22.041 35.787 -8.705 1.00 46.47 102 ILE A N 1
ATOM 753 C CA . ILE A 1 102 ? 22.973 34.928 -7.955 1.00 46.47 102 ILE A CA 1
ATOM 754 C C . ILE A 1 102 ? 23.791 34.093 -8.940 1.00 46.47 102 ILE A C 1
ATOM 756 O O . ILE A 1 102 ? 23.275 33.513 -9.896 1.00 46.47 102 ILE A O 1
ATOM 760 N N . GLU A 1 103 ? 25.083 34.128 -8.667 1.00 50.12 103 GLU A N 1
ATOM 761 C CA . GLU A 1 103 ? 26.218 33.714 -9.461 1.00 50.12 103 GLU A CA 1
ATOM 762 C C . GLU A 1 103 ? 26.369 32.192 -9.574 1.00 50.12 103 GLU A C 1
ATOM 764 O O . GLU A 1 103 ? 25.993 31.405 -8.704 1.00 50.12 103 GLU A O 1
ATOM 769 N N . ASP A 1 104 ? 26.950 31.837 -10.711 1.00 45.34 104 ASP A N 1
ATOM 770 C CA . ASP A 1 104 ? 27.646 30.607 -11.040 1.00 45.34 104 ASP A CA 1
ATOM 771 C C . ASP A 1 104 ? 28.925 30.520 -10.191 1.00 45.34 104 ASP A C 1
ATOM 773 O O . ASP A 1 104 ? 29.780 31.383 -10.347 1.00 45.34 104 ASP A O 1
ATOM 777 N N . ASP A 1 105 ? 29.053 29.537 -9.290 1.00 42.72 105 ASP A N 1
ATOM 778 C CA . ASP A 1 105 ? 30.333 28.856 -9.061 1.00 42.72 105 ASP A CA 1
ATOM 779 C C . ASP A 1 105 ? 30.243 27.660 -8.094 1.00 42.72 105 ASP A C 1
ATOM 781 O O . ASP A 1 105 ? 29.369 27.560 -7.232 1.00 42.72 105 ASP A O 1
ATOM 785 N N . SER A 1 106 ? 31.262 26.807 -8.196 1.00 47.59 106 SER A N 1
ATOM 786 C CA . SER A 1 106 ? 31.638 25.716 -7.285 1.00 47.59 106 SER A CA 1
ATOM 787 C C . SER A 1 106 ? 31.148 24.308 -7.647 1.00 47.59 106 SER A C 1
ATOM 789 O O . SER A 1 106 ? 30.314 23.666 -7.003 1.00 47.59 106 SER A O 1
ATOM 791 N N . PHE A 1 107 ? 31.826 23.778 -8.666 1.00 43.94 107 PHE A N 1
ATOM 792 C CA . PHE A 1 107 ? 32.324 22.405 -8.657 1.00 43.94 107 PHE A CA 1
ATOM 793 C C . PHE A 1 107 ? 33.096 22.128 -7.353 1.00 43.94 107 PHE A C 1
ATOM 795 O O . PHE A 1 107 ? 34.140 22.731 -7.113 1.00 43.94 107 PHE A O 1
ATOM 802 N N . ALA A 1 108 ? 32.615 21.174 -6.555 1.00 46.72 108 ALA A N 1
ATOM 803 C CA . ALA A 1 108 ? 33.383 20.552 -5.483 1.00 46.72 108 ALA A CA 1
ATOM 804 C C . ALA A 1 108 ? 33.467 19.037 -5.718 1.00 46.72 108 ALA A C 1
ATOM 806 O O . ALA A 1 108 ? 32.464 18.338 -5.884 1.00 46.72 108 ALA A O 1
ATOM 807 N N . ASP A 1 109 ? 34.717 18.602 -5.778 1.00 45.34 109 ASP A N 1
ATOM 808 C CA . ASP A 1 109 ? 35.274 17.270 -5.975 1.00 45.34 109 ASP A CA 1
ATOM 809 C C . ASP A 1 109 ? 34.811 16.272 -4.888 1.00 45.34 109 ASP A C 1
ATOM 811 O O . ASP A 1 109 ? 34.779 16.635 -3.707 1.00 45.34 109 ASP A O 1
ATOM 815 N N . PRO A 1 110 ? 34.426 15.023 -5.219 1.00 46.75 110 PRO A N 1
ATOM 816 C CA . PRO A 1 110 ? 34.139 14.007 -4.216 1.00 46.75 110 PRO A CA 1
ATOM 817 C C . PRO A 1 110 ? 35.433 13.304 -3.784 1.00 46.75 110 PRO A C 1
ATOM 819 O O . PRO A 1 110 ? 35.780 12.253 -4.321 1.00 46.75 110 PRO A O 1
ATOM 822 N N . GLU A 1 111 ? 36.110 13.855 -2.776 1.00 43.28 111 GLU A N 1
ATOM 823 C CA . GLU A 1 111 ? 37.156 13.124 -2.056 1.00 43.28 111 GLU A CA 1
ATOM 824 C C . GLU A 1 111 ? 36.559 11.968 -1.234 1.00 43.28 111 GLU A C 1
ATOM 826 O O . GLU A 1 111 ? 35.663 12.132 -0.397 1.00 43.28 111 GLU A O 1
ATOM 831 N N . ASP A 1 112 ? 37.074 10.784 -1.556 1.00 49.69 112 ASP A N 1
ATOM 832 C CA . ASP A 1 112 ? 37.339 9.619 -0.716 1.00 49.69 112 ASP A CA 1
ATOM 833 C C . ASP A 1 112 ? 36.844 9.676 0.739 1.00 49.69 112 ASP A C 1
ATOM 835 O O . ASP A 1 112 ? 37.416 10.311 1.627 1.00 49.69 112 ASP A O 1
ATOM 839 N N . ARG A 1 113 ? 35.813 8.871 1.015 1.00 45.00 113 ARG A N 1
ATOM 840 C CA . ARG A 1 113 ? 35.568 8.315 2.350 1.00 45.00 113 ARG A CA 1
ATOM 841 C C . ARG A 1 113 ? 35.605 6.800 2.261 1.00 45.00 113 ARG A C 1
ATOM 843 O O . ARG A 1 113 ? 34.574 6.148 2.085 1.00 45.00 113 ARG A O 1
ATOM 850 N N . ASP A 1 114 ? 36.828 6.301 2.358 1.00 42.47 114 ASP A N 1
ATOM 851 C CA . ASP A 1 114 ? 37.161 4.908 2.605 1.00 42.47 114 ASP A CA 1
ATOM 852 C C . ASP A 1 114 ? 36.713 4.467 4.009 1.00 42.47 114 ASP A C 1
ATOM 854 O O . ASP A 1 114 ? 36.931 5.144 5.014 1.00 42.47 114 ASP A O 1
ATOM 858 N N . ASP A 1 115 ? 36.062 3.304 4.020 1.00 51.16 115 ASP A N 1
ATOM 859 C CA . ASP A 1 115 ? 36.335 2.157 4.887 1.00 51.16 115 ASP A CA 1
ATOM 860 C C . ASP A 1 115 ? 36.595 2.397 6.381 1.00 51.16 115 ASP A C 1
ATOM 862 O O . ASP A 1 115 ? 37.733 2.406 6.846 1.00 51.16 115 ASP A O 1
ATOM 866 N N . GLN A 1 116 ? 35.515 2.381 7.165 1.00 47.81 116 GLN A N 1
ATOM 867 C CA . GLN A 1 116 ? 35.546 1.849 8.529 1.00 47.81 116 GLN A CA 1
ATOM 868 C C . GLN A 1 116 ? 34.272 1.047 8.788 1.00 47.81 116 GLN A C 1
ATOM 870 O O . GLN A 1 116 ? 33.201 1.619 8.955 1.00 47.81 116 GLN A O 1
ATOM 875 N N . ASP A 1 117 ? 34.387 -0.277 8.697 1.00 45.94 117 ASP A N 1
ATOM 876 C CA . ASP A 1 117 ? 33.883 -1.238 9.686 1.00 45.94 117 ASP A CA 1
ATOM 877 C C . ASP A 1 117 ? 34.128 -2.670 9.177 1.00 45.94 117 ASP A C 1
ATOM 879 O O . ASP A 1 117 ? 34.027 -2.940 7.981 1.00 45.94 117 ASP A O 1
ATOM 883 N N . ASP A 1 118 ? 34.456 -3.568 10.111 1.00 47.62 118 ASP A N 1
ATOM 884 C CA . ASP A 1 118 ? 34.731 -5.013 9.974 1.00 47.62 118 ASP A CA 1
ATOM 885 C C . ASP A 1 118 ? 36.218 -5.432 10.045 1.00 47.62 118 ASP A C 1
ATOM 887 O O . ASP A 1 118 ? 36.694 -6.291 9.295 1.00 47.62 118 ASP A O 1
ATOM 891 N N . GLN A 1 119 ? 36.952 -4.899 11.029 1.00 48.00 119 GLN A N 1
ATOM 892 C CA . GLN A 1 119 ? 37.962 -5.698 11.734 1.00 48.00 119 GLN A CA 1
ATOM 893 C C . GLN A 1 119 ? 37.280 -6.417 12.898 1.00 48.00 119 GLN A C 1
ATOM 895 O O . GLN A 1 119 ? 36.999 -5.798 13.914 1.00 48.00 119 GLN A O 1
ATOM 900 N N . ASP A 1 120 ? 36.953 -7.689 12.681 1.00 46.59 120 ASP A N 1
ATOM 901 C CA . ASP A 1 120 ? 37.080 -8.801 13.636 1.00 46.59 120 ASP A CA 1
ATOM 902 C C . ASP A 1 120 ? 36.144 -9.934 13.208 1.00 46.59 120 ASP A C 1
ATOM 904 O O . ASP A 1 120 ? 34.956 -9.927 13.500 1.00 46.59 120 ASP A O 1
ATOM 908 N N . ASP A 1 121 ? 36.683 -10.910 12.467 1.00 40.75 121 ASP A N 1
ATOM 909 C CA . ASP A 1 121 ? 36.408 -12.317 12.770 1.00 40.75 121 ASP A CA 1
ATOM 910 C C . ASP A 1 121 ? 37.236 -13.264 11.891 1.00 40.75 121 ASP A C 1
ATOM 912 O O . ASP A 1 121 ? 37.127 -13.300 10.662 1.00 40.75 121 ASP A O 1
ATOM 916 N N . ALA A 1 122 ? 38.070 -14.036 12.589 1.00 41.22 122 ALA A N 1
ATOM 917 C CA . ALA A 1 122 ? 38.695 -15.309 12.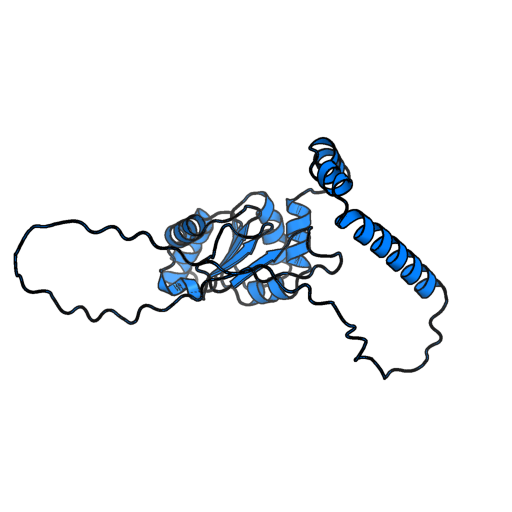248 1.00 41.22 122 ALA A CA 1
ATOM 918 C C . ALA A 1 122 ? 38.780 -15.709 10.759 1.00 41.22 122 ALA A C 1
ATOM 920 O O . ALA A 1 122 ? 37.793 -16.001 10.075 1.00 41.22 122 ALA A O 1
ATOM 921 N N . ALA A 1 123 ? 40.024 -15.879 10.306 1.00 45.84 123 ALA A N 1
ATOM 922 C CA . ALA A 1 123 ? 40.426 -16.474 9.038 1.00 45.84 123 ALA A CA 1
ATOM 923 C C . ALA A 1 123 ? 39.942 -17.931 8.874 1.00 45.84 123 ALA A C 1
ATOM 925 O O . ALA A 1 123 ? 40.718 -18.883 8.896 1.00 45.84 123 ALA A O 1
ATOM 926 N N . VAL A 1 124 ? 38.649 -18.128 8.622 1.00 50.75 124 VAL A N 1
ATOM 927 C CA . VAL A 1 124 ? 38.173 -19.333 7.947 1.00 50.75 124 VAL A CA 1
ATOM 928 C C . VAL A 1 124 ? 38.589 -19.183 6.491 1.00 50.75 124 VAL A C 1
ATOM 930 O O . VAL A 1 124 ? 38.166 -18.242 5.818 1.00 50.75 124 VAL A O 1
ATOM 933 N N . VAL A 1 125 ? 39.432 -20.088 5.996 1.00 55.84 125 VAL A N 1
ATOM 934 C CA . VAL A 1 125 ? 39.824 -20.172 4.583 1.00 55.84 125 VAL A CA 1
ATOM 935 C C . VAL A 1 125 ? 38.553 -20.344 3.742 1.00 55.84 125 VAL A C 1
ATOM 937 O O . VAL A 1 125 ? 38.041 -21.445 3.547 1.00 55.84 125 VAL A O 1
ATOM 940 N N . ARG A 1 126 ? 37.980 -19.220 3.291 1.00 53.50 126 ARG A N 1
ATOM 941 C CA . ARG A 1 126 ? 36.748 -19.179 2.495 1.00 53.50 126 ARG A CA 1
ATOM 942 C C . ARG A 1 126 ? 37.064 -19.764 1.115 1.00 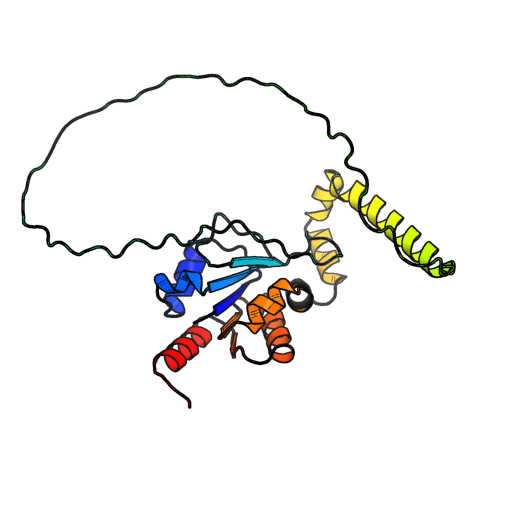53.50 126 ARG A C 1
ATOM 944 O O . ARG A 1 126 ? 37.629 -19.087 0.255 1.00 53.50 126 ARG A O 1
ATOM 951 N N . THR A 1 127 ? 36.714 -21.035 0.948 1.00 55.25 127 THR A N 1
ATOM 952 C CA . THR A 1 127 ? 36.859 -21.869 -0.251 1.00 55.25 127 THR A CA 1
ATOM 953 C C . THR A 1 127 ? 36.367 -21.179 -1.537 1.00 55.25 127 THR A C 1
ATOM 955 O O . THR A 1 127 ? 35.395 -20.416 -1.549 1.00 55.25 127 THR A O 1
ATOM 958 N N . GLY A 1 128 ? 37.082 -21.433 -2.643 1.00 58.94 128 GLY A N 1
ATOM 959 C CA . GLY A 1 128 ? 37.100 -20.620 -3.871 1.00 58.94 128 GLY A CA 1
ATOM 960 C C . GLY A 1 128 ? 35.774 -20.428 -4.618 1.00 58.94 128 GLY A C 1
ATOM 961 O O . GLY A 1 128 ? 35.635 -19.459 -5.363 1.00 58.94 128 GLY A O 1
ATOM 962 N N . THR A 1 129 ? 34.756 -21.256 -4.385 1.00 58.75 129 THR A N 1
ATOM 963 C CA . THR A 1 129 ? 33.448 -21.132 -5.055 1.00 58.75 129 THR A CA 1
ATOM 964 C C . THR A 1 129 ? 32.689 -19.872 -4.632 1.00 58.75 129 THR A C 1
ATOM 966 O O . THR A 1 129 ? 32.092 -19.193 -5.472 1.00 58.75 129 THR A O 1
ATOM 969 N N . ARG A 1 130 ? 32.779 -19.480 -3.352 1.00 64.50 130 ARG A N 1
ATOM 970 C CA . ARG A 1 130 ? 32.188 -18.222 -2.862 1.00 64.50 130 ARG A CA 1
ATOM 971 C C . ARG A 1 130 ? 32.896 -16.993 -3.441 1.00 64.50 130 ARG A C 1
ATOM 973 O O . ARG A 1 130 ? 32.229 -16.004 -3.738 1.00 64.50 130 ARG A O 1
ATOM 980 N N . ARG A 1 131 ? 34.215 -17.065 -3.677 1.00 66.56 131 ARG A N 1
ATOM 981 C CA . ARG A 1 131 ? 34.989 -15.990 -4.331 1.00 66.56 131 ARG A CA 1
ATOM 982 C C . ARG A 1 131 ? 34.608 -15.828 -5.800 1.00 66.56 131 ARG A C 1
ATOM 984 O O . ARG A 1 131 ? 34.418 -14.699 -6.243 1.00 66.56 131 ARG A O 1
ATOM 991 N N . VAL A 1 132 ? 34.426 -16.930 -6.530 1.00 73.50 132 VAL A N 1
ATOM 992 C CA . VAL A 1 132 ? 33.964 -16.888 -7.929 1.00 73.50 132 VAL A CA 1
ATOM 993 C C . VAL A 1 132 ? 32.556 -16.295 -8.012 1.00 73.50 132 VAL A C 1
ATOM 995 O O . VAL A 1 132 ? 32.328 -15.384 -8.805 1.00 73.50 132 VAL A O 1
ATOM 998 N N . GLY A 1 133 ? 31.635 -16.716 -7.139 1.00 76.12 133 GLY A N 1
ATOM 999 C CA . GLY A 1 133 ? 30.294 -16.126 -7.063 1.00 76.12 133 GLY A CA 1
ATOM 1000 C C . GLY A 1 133 ? 30.322 -14.626 -6.753 1.00 76.12 133 GLY A C 1
ATOM 1001 O O . GLY A 1 133 ? 29.613 -13.846 -7.391 1.00 76.12 133 GLY A O 1
ATOM 1002 N N . HIS A 1 134 ? 31.187 -14.200 -5.828 1.00 76.88 134 HIS A N 1
ATOM 1003 C CA . HIS A 1 134 ? 31.373 -12.786 -5.504 1.00 76.88 134 HIS A CA 1
ATOM 1004 C C . HIS A 1 134 ? 31.959 -11.992 -6.680 1.00 76.88 134 HIS A C 1
ATOM 1006 O O . HIS A 1 134 ? 31.459 -10.917 -6.999 1.00 76.88 134 HIS A O 1
ATOM 1012 N N . ALA A 1 135 ? 32.961 -12.535 -7.374 1.00 76.19 135 ALA A N 1
ATOM 1013 C CA . ALA A 1 135 ? 33.573 -11.900 -8.539 1.00 76.19 135 ALA A CA 1
ATOM 1014 C C . ALA A 1 135 ? 32.581 -11.763 -9.704 1.00 76.19 135 ALA A C 1
ATOM 1016 O O . ALA A 1 135 ? 32.489 -10.696 -10.310 1.00 76.19 135 ALA A O 1
ATOM 1017 N N . VAL A 1 136 ? 31.786 -12.801 -9.985 1.00 78.19 136 VAL A N 1
ATOM 1018 C CA . VAL A 1 136 ? 30.724 -12.749 -11.004 1.00 78.19 136 VAL A CA 1
ATOM 1019 C C . VAL A 1 136 ? 29.666 -11.716 -10.620 1.00 78.19 136 VAL A C 1
ATOM 1021 O O . VAL A 1 136 ? 29.307 -10.874 -11.443 1.00 78.19 136 VAL A O 1
ATOM 1024 N N . LYS A 1 137 ? 29.214 -11.714 -9.360 1.00 79.19 137 LYS A N 1
ATOM 1025 C CA . LYS A 1 137 ? 28.259 -10.722 -8.845 1.00 79.19 137 LYS A CA 1
ATOM 1026 C C . LYS A 1 137 ? 28.807 -9.297 -8.952 1.00 79.19 137 LYS A C 1
ATOM 1028 O O . LYS A 1 137 ? 28.074 -8.403 -9.369 1.00 79.19 137 LYS A O 1
ATOM 1033 N N . TRP A 1 138 ? 30.076 -9.081 -8.611 1.00 85.19 138 TRP A N 1
ATOM 1034 C CA . TRP A 1 138 ? 30.732 -7.777 -8.709 1.00 85.19 138 TRP A CA 1
ATOM 1035 C C . TRP A 1 138 ? 30.838 -7.313 -10.161 1.00 85.19 138 TRP A C 1
ATOM 1037 O O . TRP A 1 138 ? 30.446 -6.190 -10.464 1.00 85.19 138 TRP A O 1
ATOM 1047 N N . ARG A 1 139 ? 31.264 -8.186 -11.084 1.00 80.06 139 ARG A N 1
ATOM 1048 C CA . ARG A 1 139 ? 31.348 -7.859 -12.519 1.00 80.06 139 ARG A CA 1
ATOM 1049 C C . ARG A 1 139 ? 29.972 -7.555 -13.111 1.00 80.06 139 ARG A C 1
ATOM 1051 O O . ARG A 1 139 ? 29.826 -6.570 -13.830 1.00 80.06 139 ARG A O 1
ATOM 1058 N N . ALA A 1 140 ? 28.954 -8.339 -12.754 1.00 75.56 140 ALA A N 1
ATOM 1059 C CA . ALA A 1 140 ? 27.574 -8.096 -13.169 1.00 75.56 140 ALA A CA 1
ATOM 1060 C C . ALA A 1 140 ? 27.034 -6.766 -12.617 1.00 75.56 140 ALA A C 1
ATOM 1062 O O . ALA A 1 140 ? 26.410 -6.002 -13.353 1.00 75.56 140 ALA A O 1
ATOM 1063 N N . ASN A 1 141 ? 27.306 -6.455 -11.346 1.00 75.38 141 ASN A N 1
ATOM 1064 C CA . ASN A 1 141 ? 26.927 -5.178 -10.744 1.00 75.38 141 ASN A CA 1
ATOM 1065 C C . ASN A 1 141 ? 27.671 -4.002 -11.380 1.00 75.38 141 ASN A C 1
ATOM 1067 O O . ASN A 1 141 ? 27.039 -2.990 -11.657 1.00 75.38 141 ASN A O 1
ATOM 1071 N N . ARG A 1 142 ? 28.971 -4.134 -11.664 1.00 80.19 142 ARG A N 1
ATOM 1072 C CA . ARG A 1 142 ? 29.770 -3.092 -12.319 1.00 80.19 142 ARG A CA 1
ATOM 1073 C C . ARG A 1 142 ? 29.243 -2.798 -13.719 1.00 80.19 142 ARG A C 1
ATOM 1075 O O . ARG A 1 142 ? 28.930 -1.652 -14.010 1.00 80.19 142 ARG A O 1
ATOM 1082 N N . ALA A 1 143 ? 29.026 -3.832 -14.534 1.00 76.44 143 ALA A N 1
ATOM 1083 C CA . ALA A 1 143 ? 28.423 -3.681 -15.858 1.00 76.44 143 ALA A CA 1
ATOM 1084 C C . ALA A 1 143 ? 27.027 -3.041 -15.780 1.00 76.44 143 ALA A C 1
ATOM 1086 O O . ALA A 1 143 ? 26.708 -2.124 -16.534 1.00 76.44 143 ALA A O 1
ATOM 1087 N N . ARG A 1 144 ? 26.199 -3.473 -14.822 1.00 76.44 144 ARG A N 1
ATOM 1088 C CA . ARG A 1 144 ? 24.876 -2.886 -14.590 1.00 76.44 144 ARG A CA 1
ATOM 1089 C C . ARG A 1 144 ? 24.958 -1.404 -14.214 1.00 76.44 144 ARG A C 1
ATOM 1091 O O . ARG A 1 144 ? 24.180 -0.622 -14.751 1.00 76.44 144 ARG A O 1
ATOM 1098 N N . LEU A 1 145 ? 25.860 -1.027 -13.309 1.00 77.38 145 LEU A N 1
ATOM 1099 C CA . LEU A 1 145 ? 26.040 0.357 -12.862 1.00 77.38 145 LEU A CA 1
ATOM 1100 C C . LEU A 1 145 ? 26.534 1.249 -14.007 1.00 77.38 145 LEU A C 1
ATOM 1102 O O . LEU A 1 145 ? 25.973 2.323 -14.208 1.00 77.38 145 LEU A O 1
ATOM 1106 N N . SER A 1 146 ? 27.480 0.768 -14.821 1.00 76.19 146 SER A N 1
ATOM 1107 C CA . SER A 1 146 ? 27.956 1.479 -16.018 1.00 76.19 146 SER A CA 1
ATOM 1108 C C . SER A 1 146 ? 26.841 1.723 -17.040 1.00 76.19 146 SER A C 1
ATOM 1110 O O . SER A 1 146 ? 26.788 2.774 -17.671 1.00 76.19 146 SER A O 1
ATOM 1112 N N . VAL A 1 147 ? 25.909 0.778 -17.185 1.00 73.00 147 VAL A N 1
ATOM 1113 C CA . VAL A 1 147 ? 24.774 0.901 -18.113 1.00 73.00 147 VAL A CA 1
ATOM 1114 C C . VAL A 1 147 ? 23.653 1.779 -17.538 1.00 73.00 147 VAL A C 1
ATOM 1116 O O . VAL A 1 147 ? 22.939 2.433 -18.294 1.00 73.00 147 VAL A O 1
ATOM 1119 N N . GLN A 1 148 ? 23.487 1.842 -16.215 1.00 68.12 148 GLN A N 1
ATOM 1120 C CA . GLN A 1 148 ? 22.376 2.552 -15.567 1.00 68.12 148 GLN A CA 1
ATOM 1121 C C . GLN A 1 148 ? 22.416 4.080 -15.775 1.00 68.12 148 GLN A C 1
ATOM 1123 O O . GLN A 1 148 ? 21.359 4.713 -15.854 1.00 68.12 148 GLN A O 1
ATOM 1128 N N . GLY A 1 149 ? 23.611 4.663 -15.909 1.00 69.88 149 GLY A N 1
ATOM 1129 C CA . GLY A 1 149 ? 23.802 6.087 -16.210 1.00 69.88 149 GLY A CA 1
ATOM 1130 C C . GLY A 1 149 ? 23.788 6.434 -17.702 1.00 69.88 149 GLY A C 1
ATOM 1131 O O . GLY A 1 149 ? 23.742 7.608 -18.052 1.00 69.88 149 GLY A O 1
ATOM 1132 N N . HIS A 1 150 ? 23.816 5.443 -18.599 1.00 80.06 150 HIS A N 1
ATOM 1133 C CA . HIS A 1 150 ? 24.008 5.710 -20.021 1.00 80.06 150 HIS A CA 1
ATOM 1134 C C . HIS A 1 150 ? 22.696 6.179 -20.688 1.00 80.06 150 HIS A C 1
ATOM 1136 O O . HIS A 1 150 ? 21.695 5.449 -20.650 1.00 80.06 150 HIS A O 1
ATOM 1142 N N . PRO A 1 151 ? 22.666 7.338 -21.374 1.00 75.38 151 PRO A N 1
ATOM 1143 C CA . PRO A 1 151 ? 21.431 7.929 -21.909 1.00 75.38 151 PRO A CA 1
ATOM 1144 C C . PRO A 1 151 ? 20.729 7.021 -22.931 1.00 75.38 151 PRO A C 1
ATOM 1146 O O . PRO A 1 151 ? 19.501 6.934 -22.972 1.00 75.38 151 PRO A O 1
ATOM 1149 N N . VAL A 1 152 ? 21.500 6.261 -23.714 1.00 74.94 152 VAL A N 1
ATOM 1150 C CA . VAL A 1 152 ? 20.960 5.268 -24.661 1.00 74.94 152 VAL A CA 1
ATOM 1151 C C . VAL A 1 152 ? 20.300 4.096 -23.930 1.00 74.94 152 VAL A C 1
ATOM 1153 O O . VAL A 1 152 ? 19.230 3.643 -24.332 1.00 74.94 152 VAL A O 1
ATOM 1156 N N . ALA A 1 153 ? 20.880 3.631 -22.822 1.00 71.62 153 ALA A N 1
ATOM 1157 C CA . ALA A 1 153 ? 20.312 2.539 -22.040 1.00 71.62 153 ALA A CA 1
ATOM 1158 C C . ALA A 1 153 ? 19.028 2.968 -21.317 1.00 71.62 153 ALA A C 1
ATOM 1160 O O . ALA A 1 153 ? 18.069 2.197 -21.257 1.00 71.62 153 ALA A O 1
ATOM 1161 N N . GLN A 1 154 ? 18.967 4.215 -20.843 1.00 73.00 154 GLN A N 1
ATOM 1162 C CA . GLN A 1 154 ? 17.747 4.803 -20.287 1.00 73.00 154 GLN A CA 1
ATOM 1163 C C . GLN A 1 154 ? 16.646 4.932 -21.353 1.00 73.00 154 GLN A C 1
ATOM 1165 O O . GLN A 1 154 ? 15.505 4.532 -21.107 1.00 73.00 154 GLN A O 1
ATOM 1170 N N . ARG A 1 155 ? 16.990 5.382 -22.570 1.00 75.50 155 ARG A N 1
ATOM 1171 C CA . ARG A 1 155 ? 16.055 5.486 -23.707 1.00 75.50 155 ARG A CA 1
ATOM 1172 C C . ARG A 1 155 ? 15.516 4.120 -24.146 1.00 75.50 155 ARG A C 1
ATOM 1174 O O . ARG A 1 155 ? 14.311 3.958 -24.333 1.00 75.50 155 ARG A O 1
ATOM 1181 N N . ILE A 1 156 ? 16.388 3.118 -24.258 1.00 71.75 156 ILE A N 1
ATOM 1182 C CA . ILE A 1 156 ? 16.006 1.740 -24.601 1.00 71.75 156 ILE A CA 1
ATOM 1183 C C . ILE A 1 156 ? 15.172 1.116 -23.474 1.00 71.75 156 ILE A C 1
ATOM 1185 O O . ILE A 1 156 ? 14.147 0.495 -23.745 1.00 71.75 156 ILE A O 1
ATOM 1189 N N . GLY A 1 157 ? 15.546 1.325 -22.209 1.00 66.94 157 GLY A N 1
ATOM 1190 C CA . GLY A 1 157 ? 14.795 0.839 -21.048 1.00 66.94 157 GLY A CA 1
ATOM 1191 C C . GLY A 1 157 ? 13.391 1.442 -20.927 1.00 66.94 157 GLY A C 1
ATOM 1192 O O . GLY A 1 157 ? 12.471 0.763 -20.465 1.00 66.94 157 GLY A O 1
ATOM 1193 N N . ALA A 1 158 ? 13.207 2.685 -21.379 1.00 71.12 158 ALA A N 1
ATOM 1194 C CA . ALA A 1 158 ? 11.907 3.346 -21.433 1.00 71.12 158 ALA A CA 1
ATOM 1195 C C . ALA A 1 158 ? 11.007 2.834 -22.576 1.00 71.12 158 ALA A C 1
ATOM 1197 O O . ALA A 1 158 ? 9.783 2.978 -22.477 1.00 71.12 158 ALA A O 1
ATOM 1198 N N . SER A 1 159 ? 11.586 2.201 -23.608 1.00 80.88 159 SER A N 1
ATOM 1199 C CA . SER A 1 159 ? 10.874 1.695 -24.788 1.00 80.88 159 SER A CA 1
ATOM 1200 C C . SER A 1 159 ? 9.770 0.699 -24.434 1.00 80.88 159 SER A C 1
ATOM 1202 O O . SER A 1 159 ? 9.956 -0.247 -23.661 1.00 80.88 159 SER A O 1
ATOM 1204 N N . THR A 1 160 ? 8.617 0.859 -25.081 1.00 76.12 160 THR A N 1
ATOM 1205 C CA . THR A 1 160 ? 7.444 -0.009 -24.920 1.00 76.12 160 THR A CA 1
ATOM 1206 C C . THR A 1 160 ? 7.763 -1.472 -25.228 1.00 76.12 160 THR A C 1
ATOM 1208 O O . THR A 1 160 ? 7.254 -2.363 -24.550 1.00 76.12 160 THR A O 1
ATOM 1211 N N . LYS A 1 161 ? 8.645 -1.740 -26.203 1.00 76.12 161 LYS A N 1
ATOM 1212 C CA . LYS A 1 161 ? 9.043 -3.108 -26.583 1.00 76.12 161 LYS A CA 1
ATOM 1213 C C . LYS A 1 161 ? 9.846 -3.792 -25.476 1.00 76.12 161 LYS A C 1
ATOM 1215 O O . LYS A 1 161 ? 9.530 -4.915 -25.099 1.00 76.12 161 LYS A O 1
ATOM 1220 N N . VAL A 1 162 ? 10.818 -3.089 -24.894 1.00 73.00 162 VAL A N 1
ATOM 1221 C CA . VAL A 1 162 ? 11.626 -3.598 -23.772 1.00 73.00 162 VAL A CA 1
ATOM 1222 C C . VAL A 1 162 ? 10.767 -3.782 -22.525 1.00 73.00 162 VAL A C 1
AT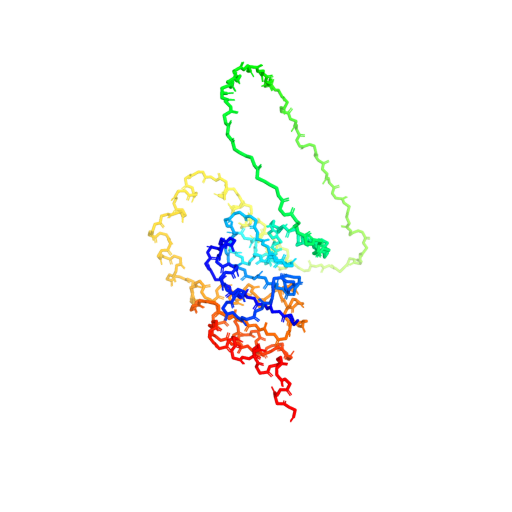OM 1224 O O . VAL A 1 162 ? 10.920 -4.770 -21.810 1.00 73.00 162 VAL A O 1
ATOM 1227 N N . ARG A 1 163 ? 9.803 -2.885 -22.290 1.00 67.69 163 ARG A N 1
ATOM 1228 C CA . ARG A 1 163 ? 8.844 -3.011 -21.187 1.00 67.69 163 ARG A CA 1
ATOM 1229 C C . ARG A 1 163 ? 7.941 -4.240 -21.341 1.00 67.69 163 ARG A C 1
ATOM 1231 O O . ARG A 1 163 ? 7.761 -4.967 -20.368 1.00 67.69 163 ARG A O 1
ATOM 1238 N N . ARG A 1 164 ? 7.426 -4.501 -22.552 1.00 68.56 164 ARG A N 1
ATOM 1239 C CA . ARG A 1 164 ? 6.636 -5.707 -22.876 1.00 68.56 164 ARG A CA 1
ATOM 1240 C C . ARG A 1 164 ? 7.463 -6.980 -22.732 1.00 68.56 164 ARG A C 1
ATOM 1242 O O . ARG A 1 164 ? 7.005 -7.922 -22.101 1.00 68.56 164 ARG A O 1
ATOM 1249 N N . LEU A 1 165 ? 8.693 -6.981 -23.242 1.00 68.06 165 LEU A N 1
ATOM 1250 C CA . LEU A 1 165 ? 9.600 -8.118 -23.119 1.00 68.06 165 LEU A CA 1
ATOM 1251 C C . LEU A 1 165 ? 9.947 -8.398 -21.650 1.00 68.06 165 LEU A C 1
ATOM 1253 O O . LEU A 1 165 ? 9.861 -9.534 -21.206 1.00 68.06 165 LEU A O 1
ATOM 1257 N N . ARG A 1 166 ? 10.261 -7.368 -20.856 1.00 64.44 166 ARG A N 1
ATOM 1258 C CA . ARG A 1 166 ? 10.519 -7.525 -19.417 1.00 64.44 166 ARG A CA 1
ATOM 1259 C C . ARG A 1 166 ? 9.286 -8.051 -18.676 1.00 64.44 166 ARG A C 1
ATOM 1261 O O . ARG A 1 166 ? 9.436 -8.892 -17.797 1.00 64.44 166 ARG A O 1
ATOM 1268 N N . ALA A 1 167 ? 8.088 -7.597 -19.041 1.00 57.94 167 ALA A N 1
ATOM 1269 C CA . ALA A 1 167 ? 6.838 -8.121 -18.493 1.00 57.94 167 ALA A CA 1
ATOM 1270 C C . ALA A 1 167 ? 6.575 -9.586 -18.896 1.00 57.94 167 ALA A C 1
ATOM 1272 O O . ALA A 1 167 ? 6.032 -10.331 -18.091 1.00 57.94 167 ALA A O 1
ATOM 1273 N N . ALA A 1 168 ? 6.994 -10.003 -20.096 1.00 59.28 168 ALA A N 1
ATOM 1274 C CA . ALA A 1 168 ? 6.878 -11.384 -20.570 1.00 59.28 168 ALA A CA 1
ATOM 1275 C C . ALA A 1 168 ? 7.926 -12.324 -19.943 1.00 59.28 168 ALA A C 1
ATOM 1277 O O . ALA A 1 168 ? 7.625 -13.476 -19.655 1.00 59.28 168 ALA A O 1
ATOM 1278 N N . ILE A 1 169 ? 9.147 -11.830 -19.709 1.00 55.44 169 ILE A N 1
ATOM 1279 C CA . ILE A 1 169 ? 10.266 -12.614 -19.159 1.00 55.44 169 ILE A CA 1
ATOM 1280 C C . ILE A 1 169 ? 10.214 -12.692 -17.629 1.00 55.44 169 ILE A C 1
ATOM 1282 O O . ILE A 1 169 ? 10.737 -13.641 -17.051 1.00 55.44 169 ILE A O 1
ATOM 1286 N N . THR A 1 170 ? 9.598 -11.717 -16.952 1.00 57.28 170 THR A N 1
ATOM 1287 C CA . THR A 1 170 ? 9.510 -11.724 -15.486 1.00 57.28 170 THR A CA 1
ATOM 1288 C C . THR A 1 170 ? 8.153 -12.276 -15.050 1.00 57.28 170 THR A C 1
ATOM 1290 O O . THR A 1 170 ? 7.170 -11.527 -15.060 1.00 57.28 170 THR A O 1
ATOM 1293 N N . PRO A 1 171 ? 8.052 -13.571 -14.688 1.00 57.91 171 PRO A N 1
ATOM 1294 C CA . PRO A 1 171 ? 6.771 -14.180 -14.363 1.00 57.91 171 PRO A CA 1
ATOM 1295 C C . PRO A 1 171 ? 6.090 -13.423 -13.216 1.00 57.91 171 PRO A C 1
ATOM 1297 O O . PRO A 1 171 ? 6.659 -13.235 -12.141 1.00 57.91 171 PRO A O 1
AT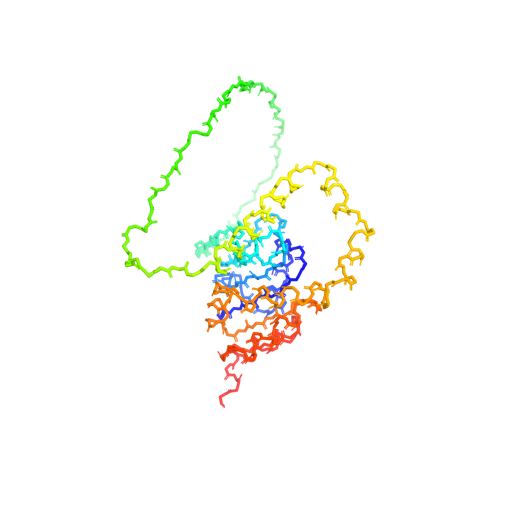OM 1300 N N . GLY A 1 172 ? 4.858 -12.972 -13.465 1.00 69.62 172 GLY A N 1
ATOM 1301 C CA . GLY A 1 172 ? 3.985 -12.378 -12.451 1.00 69.62 172 GLY A CA 1
ATOM 1302 C C . GLY A 1 172 ? 3.886 -10.845 -12.423 1.00 69.62 172 GLY A C 1
ATOM 1303 O O . GLY A 1 172 ? 3.093 -10.325 -11.631 1.00 69.62 172 GLY A O 1
ATOM 1304 N N . GLY A 1 173 ? 4.626 -10.118 -13.268 1.00 84.94 173 GLY A N 1
ATOM 1305 C CA . GLY A 1 173 ? 4.420 -8.682 -13.506 1.00 84.94 173 GLY A CA 1
ATOM 1306 C C . GLY A 1 173 ? 4.535 -7.769 -12.271 1.00 84.94 173 GLY A C 1
ATOM 1307 O O . GLY A 1 173 ? 5.129 -8.119 -11.249 1.00 84.94 173 GLY A O 1
ATOM 1308 N N . LEU A 1 174 ? 3.961 -6.564 -12.374 1.00 86.38 174 LEU A N 1
ATOM 1309 C CA . LEU A 1 174 ? 4.023 -5.522 -11.337 1.00 86.38 174 LEU A CA 1
ATOM 1310 C C . LEU A 1 174 ? 3.500 -6.008 -9.979 1.00 86.38 174 LEU A C 1
ATOM 1312 O O . LEU A 1 174 ? 4.164 -5.808 -8.964 1.00 86.38 174 LEU A O 1
ATOM 1316 N N . ALA A 1 175 ? 2.350 -6.685 -9.967 1.00 89.50 175 ALA A N 1
ATOM 1317 C CA . ALA A 1 175 ? 1.737 -7.202 -8.747 1.00 89.50 175 ALA A CA 1
ATOM 1318 C C . ALA A 1 175 ? 2.676 -8.147 -7.980 1.00 89.50 175 ALA A C 1
ATOM 1320 O O . ALA A 1 175 ? 2.801 -8.053 -6.762 1.00 89.50 175 ALA A O 1
ATOM 1321 N N . THR A 1 176 ? 3.388 -9.031 -8.687 1.00 88.19 176 THR A N 1
ATOM 1322 C CA . THR A 1 176 ? 4.323 -9.973 -8.053 1.00 88.19 176 THR A CA 1
ATOM 1323 C C . THR A 1 176 ? 5.555 -9.265 -7.515 1.00 88.19 176 THR A C 1
ATOM 1325 O O . THR A 1 176 ? 5.985 -9.562 -6.402 1.00 88.19 176 THR A O 1
ATOM 1328 N N . HIS A 1 177 ? 6.108 -8.301 -8.250 1.00 87.44 177 HIS A N 1
ATOM 1329 C CA . HIS A 1 177 ? 7.251 -7.545 -7.750 1.00 87.44 177 HIS A CA 1
ATOM 1330 C C . HIS A 1 177 ? 6.913 -6.687 -6.537 1.00 87.44 177 HIS A C 1
ATOM 1332 O O . HIS A 1 177 ? 7.684 -6.679 -5.579 1.00 87.44 177 HIS A O 1
ATOM 1338 N N . PHE A 1 178 ? 5.774 -5.996 -6.561 1.00 91.38 178 PHE A N 1
ATOM 1339 C CA . PHE A 1 178 ? 5.319 -5.213 -5.419 1.00 91.38 178 PHE A CA 1
ATOM 1340 C C . PHE A 1 178 ? 5.087 -6.122 -4.209 1.00 91.38 178 PHE A C 1
ATOM 1342 O O . PHE A 1 178 ? 5.635 -5.871 -3.140 1.00 91.38 178 PHE A O 1
ATOM 1349 N N . ALA A 1 179 ? 4.405 -7.254 -4.403 1.00 91.44 179 ALA A N 1
ATOM 1350 C CA . ALA A 1 179 ? 4.172 -8.231 -3.345 1.00 91.44 179 ALA A CA 1
ATOM 1351 C C . ALA A 1 179 ? 5.472 -8.814 -2.760 1.00 91.44 179 ALA A C 1
ATOM 1353 O O . ALA A 1 179 ? 5.599 -8.926 -1.538 1.00 91.44 179 ALA A O 1
ATOM 1354 N N . LEU A 1 180 ? 6.464 -9.137 -3.600 1.00 87.94 180 LEU A N 1
ATOM 1355 C CA . LEU A 1 180 ? 7.785 -9.586 -3.145 1.00 87.94 180 LEU A CA 1
ATOM 1356 C C . LEU A 1 180 ? 8.545 -8.483 -2.408 1.00 87.94 180 LEU A C 1
ATOM 1358 O O . LEU A 1 180 ? 9.182 -8.769 -1.398 1.00 87.94 180 LEU A O 1
ATOM 1362 N N . GLY A 1 181 ? 8.482 -7.244 -2.895 1.00 87.50 181 GLY A N 1
ATOM 1363 C CA . GLY A 1 181 ? 9.110 -6.099 -2.245 1.00 87.50 181 GLY A CA 1
ATOM 1364 C C . GLY A 1 181 ? 8.528 -5.843 -0.855 1.00 87.50 181 GLY A C 1
ATOM 1365 O O . GLY A 1 181 ? 9.285 -5.717 0.105 1.00 87.50 181 GLY A O 1
ATOM 1366 N N . CYS A 1 182 ? 7.198 -5.858 -0.725 1.00 91.25 182 CYS A N 1
ATOM 1367 C CA . CYS A 1 182 ? 6.518 -5.728 0.563 1.00 91.25 182 CYS A CA 1
ATOM 1368 C C . CYS A 1 182 ? 6.891 -6.883 1.500 1.00 91.25 182 CYS A C 1
ATOM 1370 O O . CYS A 1 182 ? 7.279 -6.649 2.638 1.00 91.25 182 CYS A O 1
ATOM 1372 N N . SER A 1 183 ? 6.859 -8.124 1.001 1.00 89.12 183 SER A N 1
ATOM 1373 C CA . SER A 1 183 ? 7.125 -9.325 1.812 1.00 89.12 183 SER A CA 1
ATOM 1374 C C . SER A 1 183 ? 8.577 -9.453 2.277 1.00 89.12 183 SER A C 1
ATOM 1376 O O . SER A 1 183 ? 8.846 -10.136 3.263 1.00 89.12 183 SER A O 1
ATOM 1378 N N . ARG A 1 184 ? 9.528 -8.874 1.536 1.00 86.75 184 ARG A N 1
ATOM 1379 C CA . ARG A 1 184 ? 10.965 -8.941 1.849 1.00 86.75 184 ARG A CA 1
ATOM 1380 C C . ARG A 1 184 ? 11.460 -7.747 2.651 1.00 86.75 184 ARG A C 1
ATOM 1382 O O . ARG A 1 184 ? 12.568 -7.814 3.169 1.00 86.75 184 ARG A O 1
ATOM 1389 N N . SER A 1 185 ? 10.683 -6.671 2.737 1.00 88.50 185 SER A N 1
ATOM 1390 C CA . SER A 1 185 ? 11.091 -5.471 3.456 1.00 88.50 185 SER A CA 1
ATOM 1391 C C . SER A 1 185 ? 10.819 -5.601 4.957 1.00 88.50 185 SER A C 1
ATOM 1393 O O . SER A 1 185 ? 9.654 -5.679 5.353 1.00 88.50 185 SER A O 1
ATOM 1395 N N . PRO A 1 186 ? 11.855 -5.527 5.817 1.00 89.25 186 PRO A N 1
ATOM 1396 C CA . PRO A 1 186 ? 11.661 -5.482 7.265 1.00 89.25 186 PRO A CA 1
ATOM 1397 C C . PRO A 1 186 ? 10.880 -4.242 7.712 1.00 89.25 186 PRO A C 1
ATOM 1399 O O . PRO A 1 186 ? 10.133 -4.301 8.680 1.00 89.25 186 PRO A O 1
ATOM 1402 N N . VAL A 1 187 ? 11.027 -3.122 6.997 1.00 90.69 187 VAL A N 1
ATOM 1403 C CA . VAL A 1 187 ? 10.346 -1.861 7.326 1.00 90.69 187 VAL A CA 1
ATOM 1404 C C . VAL A 1 187 ? 8.846 -1.974 7.064 1.00 90.69 187 VAL A C 1
ATOM 1406 O O . VAL A 1 187 ? 8.050 -1.616 7.923 1.00 90.69 187 VAL A O 1
ATOM 1409 N N . VAL A 1 188 ? 8.457 -2.537 5.913 1.00 92.88 188 VAL A N 1
ATOM 1410 C CA . VAL A 1 188 ? 7.037 -2.785 5.598 1.00 92.88 188 VAL A CA 1
ATOM 1411 C C . VAL A 1 188 ? 6.454 -3.800 6.571 1.00 92.88 188 VAL A C 1
ATOM 1413 O O . VAL A 1 188 ? 5.345 -3.609 7.053 1.00 92.88 188 VAL A O 1
ATOM 1416 N N . ARG A 1 189 ? 7.214 -4.850 6.902 1.00 93.00 189 ARG A N 1
ATOM 1417 C CA . ARG A 1 189 ? 6.800 -5.842 7.893 1.00 93.00 189 ARG A CA 1
ATOM 1418 C C . ARG A 1 189 ? 6.484 -5.198 9.248 1.00 93.00 189 ARG A C 1
ATOM 1420 O O . ARG A 1 189 ? 5.393 -5.422 9.748 1.00 93.00 189 ARG A O 1
ATOM 1427 N N . ARG A 1 190 ? 7.376 -4.361 9.791 1.00 93.00 190 ARG A N 1
ATOM 1428 C CA . ARG A 1 190 ? 7.145 -3.651 11.066 1.00 93.00 190 ARG A CA 1
ATOM 1429 C C . ARG A 1 190 ? 5.934 -2.721 11.008 1.00 93.00 190 ARG A C 1
ATOM 1431 O O . ARG A 1 190 ? 5.165 -2.671 11.959 1.00 93.00 190 ARG A O 1
ATOM 1438 N N . ALA A 1 191 ? 5.757 -2.006 9.895 1.00 93.44 191 ALA A N 1
ATOM 1439 C CA . ALA A 1 191 ? 4.599 -1.136 9.706 1.00 93.44 191 ALA A CA 1
ATOM 1440 C C . ALA A 1 191 ? 3.276 -1.923 9.721 1.00 93.44 191 ALA A C 1
ATOM 1442 O O . ALA A 1 191 ? 2.288 -1.442 10.259 1.00 93.44 191 ALA A O 1
ATOM 1443 N N . VAL A 1 192 ? 3.265 -3.136 9.158 1.00 95.19 192 VAL A N 1
ATOM 1444 C CA . VAL A 1 192 ? 2.080 -4.007 9.113 1.00 95.19 192 VAL A CA 1
ATOM 1445 C C . VAL A 1 192 ? 1.851 -4.747 10.435 1.00 95.19 192 VAL A C 1
ATOM 1447 O O . VAL A 1 192 ? 0.707 -4.891 10.839 1.00 95.19 192 VAL A O 1
ATOM 1450 N N . GLU A 1 193 ? 2.905 -5.186 11.129 1.00 94.69 193 GLU A N 1
ATOM 1451 C CA . GLU A 1 193 ? 2.803 -5.852 12.443 1.00 94.69 193 GLU A CA 1
ATOM 1452 C C . GLU A 1 193 ? 2.139 -4.965 13.507 1.00 94.69 193 GLU A C 1
ATOM 1454 O O . GLU A 1 193 ? 1.449 -5.476 14.380 1.00 94.69 193 GLU A O 1
ATOM 1459 N N . GLY A 1 194 ? 2.324 -3.645 13.430 1.00 91.00 194 GLY A N 1
ATOM 1460 C CA . GLY A 1 194 ? 1.687 -2.687 14.335 1.00 91.00 194 GLY A CA 1
ATOM 1461 C C . GLY A 1 194 ? 0.358 -2.113 13.839 1.00 91.00 194 GLY A C 1
ATOM 1462 O O . GLY A 1 194 ? -0.102 -1.136 14.426 1.00 91.00 194 GLY A O 1
ATOM 1463 N N . ALA A 1 195 ? -0.207 -2.629 12.744 1.00 95.38 195 ALA A N 1
ATOM 1464 C CA . ALA A 1 195 ? -1.423 -2.094 12.139 1.00 95.38 195 ALA A CA 1
ATOM 1465 C C . ALA A 1 195 ? -2.677 -2.852 12.589 1.00 95.38 195 ALA A C 1
ATOM 1467 O O . ALA A 1 195 ? -2.652 -4.068 12.762 1.00 95.38 195 ALA A O 1
ATOM 1468 N N . ASP A 1 196 ? -3.796 -2.136 12.677 1.00 94.81 196 ASP A N 1
ATOM 1469 C CA . ASP A 1 196 ? -5.119 -2.721 12.913 1.00 94.81 196 ASP A CA 1
ATOM 1470 C C . ASP A 1 196 ? -5.782 -3.157 11.598 1.00 94.81 196 ASP A C 1
ATOM 1472 O O . ASP A 1 196 ? -6.638 -4.045 11.589 1.00 94.81 196 ASP A O 1
ATOM 1476 N N . LEU A 1 197 ? -5.430 -2.493 10.490 1.00 96.12 197 LEU A N 1
ATOM 1477 C CA . LEU A 1 197 ? -6.047 -2.678 9.178 1.00 96.12 197 LEU A CA 1
ATOM 1478 C C . LEU A 1 197 ? -5.040 -2.443 8.046 1.00 96.12 197 LEU A C 1
ATOM 1480 O O . LEU A 1 197 ? -4.324 -1.442 8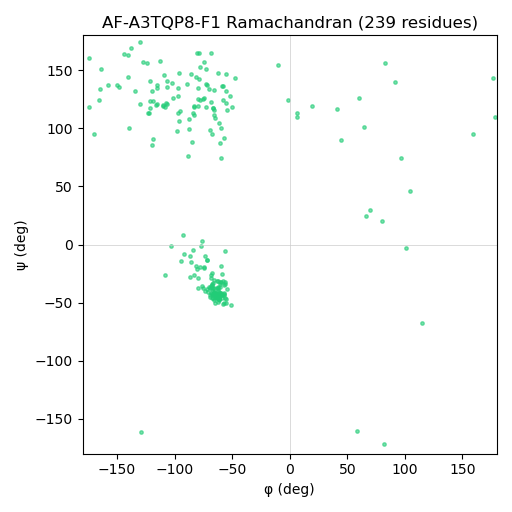.024 1.00 96.12 197 LEU A O 1
ATOM 1484 N N . VAL A 1 198 ? -5.047 -3.324 7.047 1.00 97.62 198 VAL A N 1
ATOM 1485 C CA . VAL A 1 198 ? -4.308 -3.182 5.788 1.00 97.62 198 VAL A CA 1
ATOM 1486 C C . VAL A 1 198 ? -5.297 -3.141 4.625 1.00 97.62 198 VAL A C 1
ATOM 1488 O O . VAL A 1 198 ? -6.065 -4.080 4.421 1.00 97.62 198 VAL A O 1
ATOM 1491 N N . VAL A 1 199 ? -5.245 -2.084 3.814 1.00 98.00 199 VAL A N 1
ATOM 1492 C CA . VAL A 1 199 ? -6.159 -1.873 2.681 1.00 98.00 199 VAL A CA 1
ATOM 1493 C C . VAL A 1 199 ? -5.397 -1.908 1.357 1.00 98.00 199 VAL A C 1
ATOM 1495 O O . VAL A 1 199 ? -4.513 -1.088 1.102 1.00 98.00 199 VAL A O 1
ATOM 1498 N N . ALA A 1 200 ? -5.767 -2.829 0.466 1.00 98.06 200 ALA A N 1
ATOM 1499 C CA . ALA A 1 200 ? -5.289 -2.831 -0.916 1.00 98.06 200 ALA A CA 1
ATOM 1500 C C . ALA A 1 200 ? -6.116 -1.870 -1.784 1.00 98.06 200 ALA A C 1
ATOM 1502 O O . ALA A 1 200 ? -7.285 -2.139 -2.057 1.00 98.06 200 ALA A O 1
ATOM 1503 N N . LEU A 1 201 ? -5.510 -0.771 -2.246 1.00 97.31 201 LEU A N 1
ATOM 1504 C CA . LEU A 1 201 ? -6.198 0.266 -3.028 1.00 97.31 201 LEU A CA 1
ATOM 1505 C C . LEU A 1 201 ? -6.377 -0.066 -4.518 1.00 97.31 201 LEU A C 1
ATOM 1507 O O . LEU A 1 201 ? -7.222 0.529 -5.183 1.00 97.31 201 LEU A O 1
ATOM 1511 N N . ASP A 1 202 ? -5.585 -0.981 -5.078 1.00 96.19 202 ASP A N 1
ATOM 1512 C CA . ASP A 1 202 ? -5.671 -1.340 -6.493 1.00 96.19 202 ASP A CA 1
ATOM 1513 C C . ASP A 1 202 ? -5.400 -2.825 -6.736 1.00 96.19 202 ASP A C 1
ATOM 1515 O O . ASP A 1 202 ? -4.850 -3.537 -5.899 1.00 96.19 202 ASP A O 1
ATOM 1519 N N . GLN A 1 203 ? -5.780 -3.306 -7.920 1.00 95.38 203 GLN A N 1
ATOM 1520 C CA . GLN A 1 203 ? -5.685 -4.723 -8.272 1.00 95.38 203 GLN A CA 1
ATOM 1521 C C . GLN A 1 203 ? -4.264 -5.289 -8.119 1.00 95.38 203 GLN A C 1
ATOM 1523 O O . GLN A 1 203 ? -4.095 -6.437 -7.710 1.00 95.38 203 GLN A O 1
ATOM 1528 N N . ASN A 1 204 ? -3.224 -4.493 -8.388 1.00 94.75 204 ASN A N 1
ATOM 1529 C CA . ASN A 1 204 ? -1.849 -4.976 -8.276 1.00 94.75 204 ASN A CA 1
ATOM 1530 C C . ASN A 1 204 ? -1.359 -5.038 -6.820 1.00 94.75 204 ASN A C 1
ATOM 1532 O O . ASN A 1 204 ? -0.397 -5.759 -6.546 1.00 94.75 204 ASN A O 1
ATOM 1536 N N . SER A 1 205 ? -1.993 -4.322 -5.883 1.00 96.38 205 SER A N 1
ATOM 1537 C CA . SER A 1 205 ? -1.648 -4.388 -4.458 1.00 96.38 205 SER A CA 1
ATOM 1538 C C . SER A 1 205 ? -2.351 -5.522 -3.706 1.00 96.38 205 SER A C 1
ATOM 1540 O O . SER A 1 205 ? -1.870 -5.929 -2.648 1.00 96.38 205 SER A O 1
ATOM 1542 N N . GLN A 1 206 ? -3.398 -6.126 -4.278 1.00 96.00 206 GLN A N 1
ATOM 1543 C CA . GLN A 1 206 ? -4.135 -7.246 -3.669 1.00 96.00 206 GLN A CA 1
ATOM 1544 C C . GLN A 1 206 ? -3.238 -8.445 -3.341 1.00 96.00 206 GLN A C 1
ATOM 1546 O O . GLN A 1 206 ? -3.312 -9.008 -2.250 1.00 96.00 206 GLN A O 1
ATOM 1551 N N . ARG A 1 207 ? -2.333 -8.816 -4.257 1.00 94.31 207 ARG A N 1
ATOM 1552 C CA . ARG A 1 207 ? -1.396 -9.927 -4.024 1.00 94.31 207 ARG A CA 1
ATOM 1553 C C . ARG A 1 207 ? -0.449 -9.642 -2.858 1.00 94.31 207 ARG A C 1
ATOM 1555 O O . ARG A 1 207 ? -0.109 -10.561 -2.117 1.00 94.31 207 ARG A O 1
ATOM 1562 N N . ALA A 1 208 ? -0.015 -8.390 -2.708 1.00 94.62 208 ALA A N 1
ATOM 1563 C CA . ALA A 1 208 ? 0.830 -7.976 -1.593 1.00 94.62 208 ALA A CA 1
ATOM 1564 C C . ALA A 1 208 ? 0.067 -8.091 -0.270 1.00 94.62 208 ALA A C 1
ATOM 1566 O O . ALA A 1 208 ? 0.571 -8.716 0.659 1.00 94.62 208 ALA A O 1
ATOM 1567 N N . ALA A 1 209 ? -1.163 -7.575 -0.230 1.00 95.69 209 ALA A N 1
ATOM 1568 C CA . ALA A 1 209 ? -2.048 -7.660 0.926 1.00 95.69 209 ALA A CA 1
ATOM 1569 C C . ALA A 1 209 ? -2.267 -9.118 1.365 1.00 95.69 209 ALA A C 1
ATOM 1571 O O . ALA A 1 209 ? -1.999 -9.465 2.512 1.00 95.69 209 ALA A O 1
ATOM 1572 N N . TRP A 1 210 ? -2.631 -10.002 0.430 1.00 93.88 210 TRP A N 1
ATOM 1573 C CA . TRP A 1 210 ? -2.835 -11.425 0.719 1.00 93.88 210 TRP A CA 1
ATOM 1574 C C . TRP A 1 210 ? -1.576 -12.119 1.263 1.00 93.88 210 TRP A C 1
ATOM 1576 O O . TRP A 1 210 ? -1.654 -12.898 2.212 1.00 93.88 210 TRP A O 1
ATOM 1586 N N . LEU A 1 211 ? -0.397 -11.839 0.691 1.00 93.19 211 LEU A N 1
ATOM 1587 C CA . LEU A 1 211 ? 0.855 -12.416 1.196 1.00 93.19 211 LEU A CA 1
ATOM 1588 C C . LEU A 1 211 ? 1.210 -11.915 2.598 1.00 93.19 211 LEU A C 1
ATOM 1590 O O . LEU A 1 211 ? 1.742 -12.695 3.387 1.00 93.19 211 LEU A O 1
ATOM 1594 N N . LEU A 1 212 ? 0.940 -10.642 2.894 1.00 91.94 212 LEU A N 1
ATOM 1595 C CA . LEU A 1 212 ? 1.168 -10.065 4.217 1.00 91.94 212 LEU A CA 1
ATOM 1596 C C . LEU A 1 212 ? 0.221 -10.688 5.250 1.00 91.94 212 LEU A C 1
ATOM 1598 O O . LEU A 1 212 ? 0.710 -11.159 6.271 1.00 91.94 212 LEU A O 1
ATOM 1602 N N . ALA A 1 213 ? -1.072 -10.822 4.931 1.00 91.62 213 ALA A N 1
ATOM 1603 C CA . ALA A 1 213 ? -2.074 -11.468 5.791 1.00 91.62 213 ALA A CA 1
ATOM 1604 C C . ALA A 1 213 ? -1.676 -12.895 6.206 1.00 91.62 213 ALA A C 1
ATOM 1606 O O . ALA A 1 213 ? -1.883 -13.321 7.334 1.00 91.62 213 ALA A O 1
ATOM 1607 N N . ARG A 1 214 ? -1.066 -13.655 5.286 1.00 93.06 214 ARG A N 1
ATOM 1608 C CA . ARG A 1 214 ? -0.617 -15.030 5.565 1.00 93.06 214 ARG A CA 1
ATOM 1609 C C . ARG A 1 214 ? 0.634 -15.120 6.434 1.00 93.06 214 ARG A C 1
ATOM 1611 O O . ARG A 1 214 ? 0.948 -16.205 6.914 1.00 93.06 214 ARG A O 1
ATOM 1618 N N . ARG A 1 215 ? 1.409 -14.041 6.532 1.00 92.81 215 ARG A N 1
ATOM 1619 C CA . ARG A 1 215 ? 2.726 -14.028 7.187 1.00 92.81 215 ARG A CA 1
ATOM 1620 C C . ARG A 1 215 ? 2.726 -13.279 8.507 1.00 92.81 215 ARG A C 1
ATOM 1622 O O . ARG A 1 215 ? 3.591 -13.545 9.334 1.00 92.81 215 ARG A O 1
ATOM 1629 N N . ILE A 1 216 ? 1.820 -12.324 8.657 1.00 94.62 216 ILE A N 1
ATOM 1630 C CA . ILE A 1 216 ? 1.736 -11.423 9.795 1.00 94.62 216 ILE A CA 1
ATOM 1631 C C . ILE A 1 216 ? 0.339 -11.596 10.379 1.00 94.62 216 ILE A C 1
ATOM 1633 O O . ILE A 1 216 ? -0.648 -11.285 9.718 1.00 94.62 216 ILE A O 1
ATOM 1637 N N . ALA A 1 217 ? 0.273 -12.139 11.592 1.00 92.56 217 ALA A N 1
ATOM 1638 C CA . ALA A 1 217 ? -0.963 -12.216 12.359 1.00 92.56 217 ALA A CA 1
ATOM 1639 C C . ALA A 1 217 ? -1.278 -10.848 12.981 1.00 92.56 217 ALA A C 1
ATOM 1641 O O . ALA A 1 217 ? -0.358 -10.073 13.242 1.00 92.56 217 ALA A O 1
ATOM 1642 N N . GLY A 1 218 ? -2.559 -10.562 13.224 1.00 90.62 218 GLY A N 1
ATOM 1643 C CA . GLY A 1 218 ? -3.005 -9.315 13.854 1.00 90.62 218 GLY A CA 1
ATOM 1644 C C . GLY A 1 218 ? -3.854 -8.430 12.940 1.00 90.62 218 GLY A C 1
ATOM 1645 O O . GLY A 1 218 ? -5.042 -8.290 13.217 1.00 90.62 218 GLY A O 1
ATOM 1646 N N . PRO A 1 219 ? -3.297 -7.842 11.863 1.00 95.06 219 PRO A N 1
ATOM 1647 C CA . PRO A 1 219 ? -4.031 -6.875 11.059 1.00 95.06 219 PRO A CA 1
ATOM 1648 C C . PRO A 1 219 ? -5.131 -7.537 10.231 1.00 95.06 219 PRO A C 1
ATOM 1650 O O . PRO A 1 219 ? -4.894 -8.532 9.537 1.00 95.06 219 PRO A O 1
ATOM 1653 N N . ASP A 1 220 ? -6.302 -6.902 10.196 1.00 95.94 220 ASP A N 1
ATOM 1654 C CA . ASP A 1 220 ? -7.326 -7.244 9.215 1.00 95.94 220 ASP A CA 1
ATOM 1655 C C . ASP A 1 220 ? -6.871 -6.792 7.833 1.00 95.94 220 ASP A C 1
ATOM 1657 O O . ASP A 1 220 ? -6.406 -5.666 7.650 1.00 95.94 220 ASP A O 1
ATOM 1661 N N . VAL A 1 221 ? -7.003 -7.656 6.831 1.00 96.19 221 VAL A N 1
ATOM 1662 C CA . VAL A 1 221 ? -6.574 -7.337 5.469 1.00 96.19 221 VAL A CA 1
ATOM 1663 C C . VAL A 1 221 ? -7.768 -7.324 4.537 1.00 96.19 221 VAL A C 1
ATOM 1665 O O . VAL A 1 221 ? -8.431 -8.341 4.339 1.00 96.19 221 VAL A O 1
ATOM 1668 N N . VAL A 1 222 ? -8.006 -6.174 3.913 1.00 96.81 222 VAL A N 1
ATOM 1669 C CA . VAL A 1 222 ? -9.147 -5.959 3.023 1.00 96.81 222 VAL A CA 1
ATOM 1670 C C . VAL A 1 222 ? -8.737 -5.423 1.665 1.00 96.81 222 VAL A C 1
ATOM 1672 O O . VAL A 1 222 ? -7.683 -4.810 1.468 1.00 96.81 222 VAL A O 1
ATOM 1675 N N . VAL A 1 223 ? -9.618 -5.659 0.700 1.00 95.81 223 VAL A N 1
ATOM 1676 C CA . VAL A 1 223 ? -9.462 -5.204 -0.674 1.00 95.81 223 VAL A CA 1
ATOM 1677 C C . VAL A 1 223 ? -10.455 -4.083 -0.942 1.00 95.81 223 VAL A C 1
ATOM 1679 O O . VAL A 1 223 ? -11.665 -4.293 -0.905 1.00 95.81 223 VAL A O 1
ATOM 1682 N N . GLY A 1 224 ? -9.926 -2.906 -1.265 1.00 95.00 224 GLY A N 1
ATOM 1683 C CA . GLY A 1 224 ? -10.706 -1.720 -1.587 1.00 95.00 224 GLY A CA 1
ATOM 1684 C C . GLY A 1 224 ? -11.195 -0.940 -0.367 1.00 95.00 224 GLY A C 1
ATOM 1685 O O . GLY A 1 224 ? -11.367 -1.467 0.733 1.00 95.00 224 GLY A O 1
ATOM 1686 N N . ILE A 1 225 ? -11.446 0.345 -0.603 1.00 96.50 225 ILE A N 1
ATOM 1687 C CA . ILE A 1 225 ? -11.881 1.302 0.417 1.00 96.50 225 ILE A CA 1
ATOM 1688 C C . ILE A 1 225 ? -13.249 0.955 1.021 1.00 96.50 225 ILE A C 1
ATOM 1690 O O . ILE A 1 225 ? -13.336 0.955 2.245 1.00 96.50 225 ILE A O 1
ATOM 1694 N N . PRO A 1 226 ? -14.284 0.547 0.255 1.00 97.38 226 PRO A N 1
ATOM 1695 C CA . PRO A 1 226 ? -15.587 0.234 0.848 1.00 97.38 226 PRO A CA 1
ATOM 1696 C C . PRO A 1 226 ? -15.542 -0.902 1.879 1.00 97.38 226 PRO A C 1
ATOM 1698 O O . PRO A 1 226 ? -16.317 -0.910 2.829 1.00 97.38 226 PRO A O 1
ATOM 1701 N N . ALA A 1 227 ? -14.644 -1.877 1.702 1.00 96.56 227 ALA A N 1
ATOM 1702 C CA . ALA A 1 227 ? -14.447 -2.945 2.679 1.00 96.56 227 ALA A CA 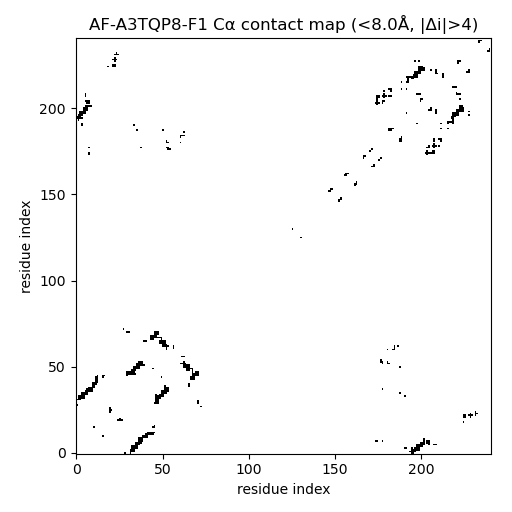1
ATOM 1703 C C . ALA A 1 227 ? -13.712 -2.444 3.930 1.00 96.56 227 ALA A C 1
ATOM 1705 O O . ALA A 1 227 ? -14.093 -2.807 5.040 1.00 96.56 227 ALA A O 1
ATOM 1706 N N . GLY A 1 228 ? -12.708 -1.579 3.749 1.00 96.62 228 GLY A N 1
ATOM 1707 C CA . GLY A 1 228 ? -12.020 -0.912 4.853 1.00 96.62 228 GLY A CA 1
ATOM 1708 C C . GLY A 1 228 ? -12.957 -0.041 5.681 1.00 96.62 228 GLY A C 1
ATOM 1709 O O . GLY A 1 228 ? -12.983 -0.193 6.894 1.00 96.62 228 GLY A O 1
ATOM 1710 N N . ALA A 1 229 ? -13.786 0.778 5.034 1.00 96.38 229 ALA A N 1
ATOM 1711 C CA . ALA A 1 229 ? -14.743 1.660 5.697 1.00 96.38 229 ALA A CA 1
ATOM 1712 C C . ALA A 1 229 ? -15.710 0.885 6.605 1.00 96.38 229 ALA A C 1
ATOM 1714 O O . ALA A 1 229 ? -15.946 1.275 7.743 1.00 96.38 229 ALA A O 1
ATOM 1715 N N . ARG A 1 230 ? -16.208 -0.272 6.140 1.00 96.38 230 ARG A N 1
ATOM 1716 C CA . ARG A 1 230 ? -17.058 -1.149 6.960 1.00 96.38 230 ARG A CA 1
ATOM 1717 C C . ARG A 1 230 ? -16.337 -1.672 8.201 1.00 96.38 230 ARG A C 1
ATOM 1719 O O . ARG A 1 230 ? -16.934 -1.693 9.267 1.00 96.38 230 ARG A O 1
ATOM 1726 N N . LEU A 1 231 ? -15.074 -2.088 8.077 1.00 94.94 231 LEU A N 1
ATOM 1727 C CA . LEU A 1 231 ? -14.298 -2.546 9.235 1.00 94.94 231 LEU A CA 1
ATOM 1728 C C . LEU A 1 231 ? -13.951 -1.409 10.196 1.00 94.94 231 LEU A C 1
ATOM 1730 O O . LEU A 1 231 ? -13.973 -1.625 11.402 1.00 94.94 231 LEU A O 1
ATOM 1734 N N . VAL A 1 232 ? -13.644 -0.217 9.681 1.00 94.19 232 VAL A N 1
ATOM 1735 C CA . VAL A 1 232 ? -13.405 0.970 10.515 1.00 94.19 232 VAL A CA 1
ATOM 1736 C C . VAL A 1 232 ? -14.662 1.306 11.316 1.00 94.19 232 VAL A C 1
ATOM 1738 O O . VAL A 1 232 ? -14.563 1.469 12.528 1.00 94.19 232 VAL A O 1
ATOM 1741 N N . ALA A 1 233 ? -15.833 1.333 10.670 1.00 93.06 233 ALA A N 1
ATOM 1742 C CA . ALA A 1 233 ? -17.111 1.549 11.346 1.00 93.06 233 ALA A CA 1
ATOM 1743 C C . ALA A 1 233 ? -17.363 0.491 12.435 1.00 93.06 233 ALA A C 1
ATOM 1745 O O . ALA A 1 233 ? -17.555 0.845 13.591 1.00 93.06 233 ALA A O 1
ATOM 1746 N N . LEU A 1 234 ? -17.229 -0.801 12.104 1.00 92.69 234 LEU A N 1
ATOM 1747 C CA . LEU A 1 234 ? -17.398 -1.899 13.068 1.00 92.69 234 LEU A CA 1
ATOM 1748 C C . LEU A 1 234 ? -16.479 -1.759 14.293 1.00 92.69 234 LEU A C 1
ATOM 1750 O O . LEU A 1 234 ? -16.937 -1.875 15.429 1.00 92.69 234 LEU A O 1
ATOM 1754 N N . LYS A 1 235 ? -15.191 -1.460 14.072 1.00 90.0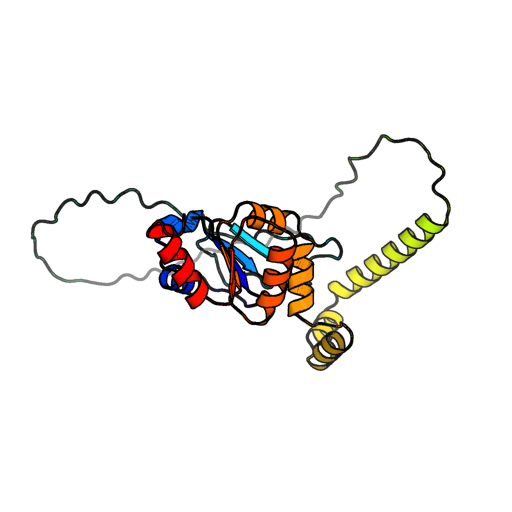0 235 LYS A N 1
ATOM 1755 C CA . LYS A 1 235 ? -14.219 -1.283 15.162 1.00 90.00 235 LYS A CA 1
ATOM 1756 C C . LYS A 1 235 ? -14.505 -0.048 16.018 1.00 90.00 235 LYS A C 1
ATOM 1758 O O . LYS A 1 235 ? -14.253 -0.093 17.218 1.00 90.00 235 LYS A O 1
ATOM 1763 N N . ARG A 1 236 ? -15.010 1.041 15.427 1.00 87.44 236 ARG A N 1
ATOM 1764 C CA . ARG A 1 236 ? -15.384 2.268 16.153 1.00 87.44 236 ARG A CA 1
ATOM 1765 C C . ARG A 1 236 ? -16.652 2.080 16.986 1.00 87.44 236 ARG A C 1
ATOM 1767 O O . ARG A 1 236 ? -16.693 2.545 18.119 1.00 87.44 236 ARG A O 1
ATOM 1774 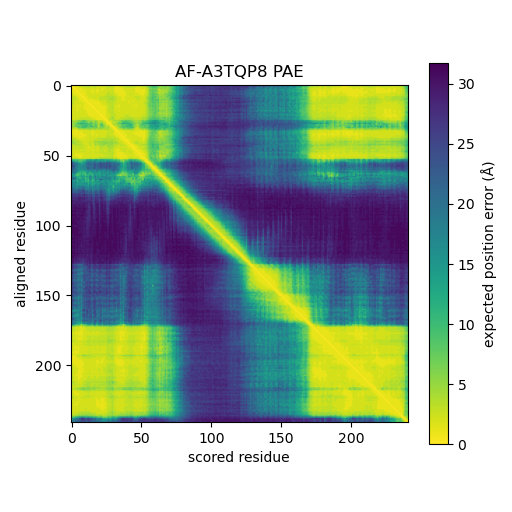N N . ASP A 1 237 ? -17.626 1.342 16.462 1.00 87.25 237 ASP A N 1
ATOM 1775 C CA . ASP A 1 237 ? -18.899 1.059 17.136 1.00 87.25 237 ASP A CA 1
ATOM 1776 C C . ASP A 1 237 ? -18.778 -0.027 18.226 1.00 87.25 237 ASP A C 1
ATOM 1778 O O . ASP A 1 237 ? -19.754 -0.355 18.899 1.00 87.25 237 ASP A O 1
ATOM 1782 N N . GLY A 1 238 ? -17.580 -0.592 18.423 1.00 79.88 238 GLY A N 1
ATOM 1783 C CA . GLY A 1 238 ? -17.295 -1.561 19.482 1.00 79.88 238 GLY A CA 1
ATOM 1784 C C . GLY A 1 238 ? -17.736 -3.004 19.196 1.00 79.88 238 GLY A C 1
ATOM 1785 O O . GLY A 1 238 ? -17.869 -3.773 20.145 1.00 79.88 238 GLY A O 1
ATOM 1786 N N . GLY A 1 239 ? -17.952 -3.407 17.934 1.00 60.38 239 GLY A N 1
ATOM 1787 C CA . GLY A 1 239 ? -18.354 -4.782 17.567 1.00 60.38 239 GLY A CA 1
ATOM 1788 C C . GLY A 1 239 ? -17.367 -5.469 16.606 1.00 60.38 239 GLY A C 1
ATOM 1789 O O . GLY A 1 239 ? -16.859 -4.840 15.685 1.00 60.38 239 GLY A O 1
ATOM 1790 N N . LEU A 1 240 ? -17.036 -6.763 16.697 1.00 47.84 240 LEU A N 1
ATOM 1791 C CA . LEU A 1 240 ? -17.547 -7.891 17.488 1.00 47.84 240 LEU A CA 1
ATOM 1792 C C . LEU A 1 240 ? -16.528 -8.317 18.568 1.00 47.84 240 LEU A C 1
ATOM 1794 O O . LEU A 1 240 ? -15.421 -8.727 18.217 1.00 47.84 240 LEU A O 1
ATOM 1798 N N . SER A 1 241 ? -16.900 -8.254 19.850 1.00 45.94 241 SER A N 1
ATOM 1799 C CA . SER A 1 241 ? -16.251 -9.026 20.928 1.00 45.94 241 SER A CA 1
ATOM 1800 C C . SER A 1 241 ? -16.800 -10.444 20.995 1.00 45.94 241 SER A C 1
ATOM 1802 O O . SER A 1 241 ? -18.049 -10.548 20.951 1.00 45.94 241 SER A O 1
#

Radius of gyration: 25.33 Å; Cα contacts (8 Å, |Δi|>4): 313; chains: 1; bounding box: 61×72×48 Å

Mean predicted aligned error: 16.66 Å